Protein AF-A0A8T4SNM2-F1 (afdb_monomer_lite)

Secondary structure (DSSP, 8-state):
-----SHHHHHHHHHHHHHS-----HHHHHHHHHHHHHTT---PPP-SS---HHHHHHHHHHHHHHTT-EEEE-HHHHHHT--TT--HHHHHTSS--EEEESS----SSTTGGG-EEEEEEEEEEEEE-SS-EEEEEEEEEEE-TT-PBPSEEEEE-SPPPSEEEEE-HHHHHHHHHHHHHTTS-TTT----HHHHHHHHHHHHHHS-SS--HHHHHHHTT-EESTTS---HHHHHHHHTT-SEEEEETT--TT--HHHHHHGGG--

Structure (mmCIF, N/CA/C/O backbone):
data_AF-A0A8T4SNM2-F1
#
_entry.id   AF-A0A8T4SNM2-F1
#
loop_
_atom_site.group_PDB
_atom_site.id
_atom_site.type_symbol
_atom_site.label_atom_id
_atom_site.label_alt_id
_atom_site.label_comp_id
_atom_site.label_asym_id
_atom_site.label_entity_id
_atom_site.label_seq_id
_atom_site.pdbx_PDB_ins_code
_atom_site.Cartn_x
_atom_site.Cartn_y
_atom_site.Cartn_z
_atom_site.occupancy
_atom_site.B_iso_or_equiv
_atom_site.auth_seq_id
_atom_site.auth_comp_id
_atom_site.auth_asym_id
_atom_site.auth_atom_id
_atom_site.pdbx_PDB_model_num
ATOM 1 N N . MET A 1 1 ? 44.687 29.067 20.367 1.00 37.91 1 MET A N 1
ATOM 2 C CA . MET A 1 1 ? 43.415 29.693 19.942 1.00 37.91 1 MET A CA 1
ATOM 3 C C . MET A 1 1 ? 43.409 29.780 18.424 1.00 37.91 1 MET A C 1
ATOM 5 O O . MET A 1 1 ? 43.964 30.720 17.878 1.00 37.91 1 MET A O 1
ATOM 9 N N . LEU A 1 2 ? 42.880 28.766 17.737 1.00 29.36 2 LEU A N 1
ATOM 10 C CA . LEU A 1 2 ? 42.834 28.724 16.274 1.00 29.36 2 LEU A CA 1
ATOM 11 C C . LEU A 1 2 ? 41.433 28.303 15.812 1.00 29.36 2 LEU A C 1
ATOM 13 O O . LEU A 1 2 ? 40.974 27.210 16.118 1.00 29.36 2 LEU A O 1
ATOM 17 N N . SER A 1 3 ? 40.791 29.231 15.100 1.00 33.50 3 SER A N 1
ATOM 18 C CA . SER A 1 3 ? 39.915 29.032 13.938 1.00 33.50 3 SER A CA 1
ATOM 19 C C . SER A 1 3 ? 38.858 27.914 13.996 1.00 33.50 3 SER A C 1
ATOM 21 O O . SER A 1 3 ? 38.995 26.871 13.366 1.00 33.50 3 SER A O 1
ATOM 23 N N . PHE A 1 4 ? 37.719 28.205 14.632 1.00 34.88 4 PHE A N 1
ATOM 24 C CA . PHE A 1 4 ? 36.441 27.491 14.443 1.00 34.88 4 PHE A CA 1
ATOM 25 C C . PHE A 1 4 ? 35.550 28.166 13.372 1.00 34.88 4 PHE A C 1
ATOM 27 O O . PHE A 1 4 ? 34.328 28.179 13.476 1.00 34.88 4 PHE A O 1
ATOM 34 N N . GLY A 1 5 ? 36.155 28.765 12.338 1.00 37.47 5 GLY A N 1
ATOM 35 C CA . GLY A 1 5 ? 35.440 29.584 11.343 1.00 37.47 5 GLY A CA 1
ATOM 36 C C . GLY A 1 5 ? 35.110 28.905 10.007 1.00 37.47 5 GLY A C 1
ATOM 37 O O . GLY A 1 5 ? 34.336 29.455 9.232 1.00 37.47 5 GLY A O 1
ATOM 38 N N . HIS A 1 6 ? 35.663 27.725 9.707 1.00 35.78 6 HIS A N 1
ATOM 39 C CA . HIS A 1 6 ? 35.593 27.157 8.347 1.00 35.78 6 HIS A CA 1
ATOM 40 C C . HIS A 1 6 ? 34.513 26.082 8.128 1.00 35.78 6 HIS A C 1
ATOM 42 O O . HIS A 1 6 ? 34.165 25.798 6.984 1.00 35.78 6 HIS A O 1
ATOM 48 N N . TYR A 1 7 ? 33.914 25.523 9.186 1.00 34.22 7 TYR A N 1
ATOM 49 C CA . TYR A 1 7 ? 32.939 24.425 9.049 1.00 34.22 7 TYR A CA 1
ATOM 50 C C . TYR A 1 7 ? 31.474 24.876 8.870 1.00 34.22 7 TYR A C 1
ATOM 52 O O . TYR A 1 7 ? 30.633 24.088 8.435 1.00 34.22 7 TYR A O 1
ATOM 60 N N . GLN A 1 8 ? 31.155 26.146 9.152 1.00 35.22 8 GLN A N 1
ATOM 61 C CA . GLN A 1 8 ? 29.794 26.692 9.000 1.00 35.22 8 GLN A CA 1
ATOM 62 C C . GLN A 1 8 ? 29.524 27.325 7.624 1.00 35.22 8 GLN A C 1
ATOM 64 O O . GLN A 1 8 ? 28.372 27.394 7.195 1.00 35.22 8 GLN A O 1
ATOM 69 N N . ILE A 1 9 ? 30.568 27.734 6.894 1.00 37.09 9 ILE A N 1
ATOM 70 C CA . ILE A 1 9 ? 30.422 28.379 5.577 1.00 37.09 9 ILE A CA 1
ATOM 71 C C . ILE A 1 9 ? 30.149 27.329 4.484 1.00 37.09 9 ILE A C 1
ATOM 73 O O . ILE A 1 9 ? 29.289 27.533 3.626 1.00 37.09 9 ILE A O 1
ATOM 77 N N . HIS A 1 10 ? 30.770 26.146 4.573 1.00 37.03 10 HIS A N 1
ATOM 78 C CA . HIS A 1 10 ? 30.534 25.051 3.624 1.00 37.03 10 HIS A CA 1
ATOM 79 C C . HIS A 1 10 ? 29.107 24.484 3.696 1.00 37.03 10 HIS A C 1
ATOM 81 O O . HIS A 1 10 ? 28.518 24.141 2.671 1.00 37.03 10 HIS A O 1
ATOM 87 N N . THR A 1 11 ? 28.509 24.452 4.889 1.00 46.03 11 THR A N 1
ATOM 88 C CA . THR A 1 11 ? 27.146 23.945 5.099 1.00 46.03 11 THR A CA 1
ATOM 89 C C . THR A 1 11 ? 26.066 24.944 4.681 1.00 46.03 11 THR A C 1
ATOM 91 O O . THR A 1 11 ? 24.993 24.519 4.253 1.00 46.03 11 THR A O 1
ATOM 94 N N . GLN A 1 12 ? 26.319 26.257 4.742 1.00 39.84 12 GLN A N 1
ATOM 95 C CA . GLN A 1 12 ? 25.388 27.258 4.205 1.00 39.84 12 GLN A CA 1
ATOM 96 C C . GLN A 1 12 ? 25.457 27.363 2.678 1.00 39.84 12 GLN A C 1
ATOM 98 O O . GLN A 1 12 ? 24.399 27.447 2.058 1.00 39.84 12 GLN A O 1
ATOM 103 N N . ALA A 1 13 ? 26.642 27.249 2.067 1.00 42.34 13 ALA A N 1
ATOM 104 C CA . ALA A 1 13 ? 26.800 27.217 0.609 1.00 42.34 13 ALA A CA 1
ATOM 105 C C . ALA A 1 13 ? 26.197 25.946 -0.020 1.00 42.34 13 ALA A C 1
ATOM 107 O O . ALA A 1 13 ? 25.471 26.037 -1.007 1.00 42.34 13 ALA A O 1
ATOM 108 N N . GLN A 1 14 ? 26.379 24.770 0.597 1.00 43.09 14 GLN A N 1
ATOM 109 C CA . GLN A 1 14 ? 25.720 23.529 0.156 1.00 43.09 14 GLN A CA 1
ATOM 110 C C . GLN A 1 14 ? 24.197 23.577 0.336 1.00 43.09 14 GLN A C 1
ATOM 112 O O . GLN A 1 14 ? 23.456 23.094 -0.517 1.00 43.09 14 GLN A O 1
ATOM 117 N N . ARG A 1 15 ? 23.697 24.217 1.403 1.00 41.16 15 ARG A N 1
ATOM 118 C CA . ARG A 1 15 ? 22.253 24.443 1.596 1.00 41.16 15 ARG A CA 1
ATOM 119 C C . ARG A 1 15 ? 21.692 25.524 0.671 1.00 41.16 15 ARG A C 1
ATOM 121 O O . ARG A 1 15 ? 20.523 25.425 0.317 1.00 41.16 15 ARG A O 1
ATOM 128 N N . GLN A 1 16 ? 22.478 26.520 0.260 1.00 41.53 16 GLN A N 1
ATOM 129 C CA . GLN A 1 16 ? 22.099 27.481 -0.782 1.00 41.53 16 GLN A CA 1
ATOM 130 C C . GLN A 1 16 ? 22.118 26.843 -2.176 1.00 41.53 16 GLN A C 1
ATOM 132 O O . GLN A 1 16 ? 21.211 27.129 -2.944 1.00 41.53 16 GLN A O 1
ATOM 137 N N . MET A 1 17 ? 23.040 25.920 -2.471 1.00 43.88 17 MET A N 1
ATOM 138 C CA . MET A 1 17 ? 23.031 25.102 -3.695 1.00 43.88 17 MET A CA 1
ATOM 139 C C . MET A 1 17 ? 21.844 24.129 -3.749 1.00 43.88 17 MET A C 1
ATOM 141 O O . MET A 1 17 ? 21.208 24.011 -4.784 1.00 43.88 17 MET A O 1
ATOM 145 N N . LEU A 1 18 ? 21.486 23.486 -2.631 1.00 38.97 18 LEU A N 1
ATOM 146 C CA . LEU A 1 18 ? 20.286 22.637 -2.535 1.00 38.97 18 LEU A CA 1
ATOM 147 C C . LEU A 1 18 ? 18.971 23.445 -2.562 1.00 38.97 18 LEU A C 1
ATOM 149 O O . LEU A 1 18 ? 17.926 22.909 -2.926 1.00 38.97 18 LEU A O 1
ATOM 153 N N . ARG A 1 19 ? 18.998 24.726 -2.157 1.00 37.81 19 ARG A N 1
ATOM 154 C CA . ARG A 1 19 ? 17.833 25.640 -2.153 1.00 37.81 19 ARG A CA 1
ATOM 155 C C . ARG A 1 19 ? 17.702 26.493 -3.412 1.00 37.81 19 ARG A C 1
ATOM 157 O O . ARG A 1 19 ? 16.598 26.951 -3.701 1.00 37.81 19 ARG A O 1
ATOM 164 N N . GLN A 1 20 ? 18.774 26.683 -4.177 1.00 40.88 20 GLN A N 1
ATOM 165 C CA . GLN A 1 20 ? 18.697 27.049 -5.585 1.00 40.88 20 GLN A CA 1
ATOM 166 C C . GLN A 1 20 ? 18.148 25.829 -6.314 1.00 40.88 20 GLN A C 1
ATOM 168 O O . GLN A 1 20 ? 18.906 25.037 -6.855 1.00 40.88 20 GLN A O 1
ATOM 173 N N . THR A 1 21 ? 16.822 25.664 -6.240 1.00 44.28 21 THR A N 1
ATOM 174 C CA . THR A 1 21 ? 15.988 24.756 -7.036 1.00 44.28 21 THR A CA 1
ATOM 175 C C . THR A 1 21 ? 16.780 24.167 -8.187 1.00 44.28 21 THR A C 1
ATOM 177 O O . THR A 1 21 ? 17.055 24.913 -9.131 1.00 44.28 21 THR A O 1
ATOM 180 N N . THR A 1 22 ? 17.160 22.890 -8.099 1.00 50.34 22 THR A N 1
ATOM 181 C CA . THR A 1 22 ? 17.749 22.137 -9.206 1.00 50.34 22 THR A CA 1
ATOM 182 C C . THR A 1 22 ? 16.867 22.424 -10.409 1.00 50.34 22 THR A C 1
ATOM 184 O O . THR A 1 22 ? 15.709 21.996 -10.477 1.00 50.34 22 THR A O 1
ATOM 187 N N . ARG A 1 23 ? 17.318 23.343 -11.270 1.00 63.94 23 ARG A N 1
ATOM 188 C CA . ARG A 1 23 ? 16.502 23.863 -12.360 1.00 63.94 23 ARG A CA 1
ATOM 189 C C . ARG A 1 23 ? 16.542 22.733 -13.359 1.00 63.94 23 ARG A C 1
ATOM 191 O O . ARG A 1 23 ? 17.456 22.683 -14.173 1.00 63.94 23 ARG A O 1
ATOM 198 N N . LEU A 1 24 ? 15.586 21.812 -13.230 1.00 67.44 24 LEU A N 1
ATOM 199 C CA . LEU A 1 24 ? 15.493 20.647 -14.094 1.00 67.44 24 LEU A CA 1
ATOM 200 C C . LEU A 1 24 ? 15.697 21.119 -15.536 1.00 67.44 24 LEU A C 1
ATOM 202 O O . LEU A 1 24 ? 15.055 22.080 -15.992 1.00 67.44 24 LEU A O 1
ATOM 206 N N . ARG A 1 25 ? 16.633 20.479 -16.231 1.00 77.00 25 ARG A N 1
ATOM 207 C CA . ARG A 1 25 ? 16.888 20.694 -17.652 1.00 77.00 25 ARG A CA 1
ATOM 208 C C . ARG A 1 25 ? 15.588 20.471 -18.417 1.00 77.00 25 ARG A C 1
ATOM 210 O O . ARG A 1 25 ? 14.670 19.802 -17.943 1.00 77.00 25 ARG A O 1
ATOM 217 N N . HIS A 1 26 ? 15.486 21.027 -19.619 1.00 72.31 26 HIS A N 1
ATOM 218 C CA . HIS A 1 26 ? 14.259 20.922 -20.412 1.00 72.31 26 HIS A CA 1
ATOM 219 C C . HIS A 1 26 ? 13.792 19.461 -20.582 1.00 72.31 26 HIS A C 1
ATOM 221 O O . HIS A 1 26 ? 12.603 19.170 -20.453 1.00 72.31 26 HIS A O 1
ATOM 227 N N . ILE A 1 27 ? 14.735 18.533 -20.781 1.00 74.69 27 ILE A N 1
ATOM 228 C CA . ILE A 1 27 ? 14.450 17.098 -20.887 1.00 74.69 27 ILE A CA 1
ATOM 229 C C . ILE A 1 27 ? 13.938 16.495 -19.568 1.00 74.69 27 ILE A C 1
ATOM 231 O O . ILE A 1 27 ? 12.899 15.842 -19.571 1.00 74.69 27 ILE A O 1
ATOM 235 N N . GLN A 1 28 ? 14.565 16.826 -18.436 1.00 71.56 28 GLN A N 1
ATOM 236 C CA . GLN A 1 28 ? 14.149 16.394 -17.097 1.00 71.56 28 GLN A CA 1
ATOM 237 C C . GLN A 1 28 ? 12.758 16.950 -16.726 1.00 71.56 28 GLN A C 1
ATOM 239 O O . GLN A 1 28 ? 11.931 16.251 -16.145 1.00 71.56 28 GLN A O 1
ATOM 244 N N . LYS A 1 29 ? 12.440 18.197 -17.113 1.00 73.81 29 LYS A N 1
ATOM 245 C CA . LYS A 1 29 ? 11.094 18.780 -16.939 1.00 73.81 29 LYS A CA 1
ATOM 246 C C . LYS A 1 29 ? 10.038 18.038 -17.750 1.00 73.81 29 LYS A C 1
ATOM 248 O O . LYS A 1 29 ? 8.930 17.832 -17.257 1.00 73.81 29 LYS A O 1
ATOM 253 N N . ARG A 1 30 ? 10.371 17.655 -18.986 1.00 73.62 30 ARG A N 1
ATOM 254 C CA . ARG A 1 30 ? 9.485 16.871 -19.852 1.00 73.62 30 ARG A CA 1
ATOM 255 C C . ARG A 1 30 ? 9.244 15.478 -19.268 1.00 73.62 30 ARG A C 1
ATOM 257 O O . ARG A 1 30 ? 8.086 15.089 -19.167 1.00 73.62 30 ARG A O 1
ATOM 264 N N . GLN A 1 31 ? 10.295 14.793 -18.813 1.00 74.56 31 GLN A N 1
ATOM 265 C CA . GLN A 1 31 ? 10.188 13.497 -18.129 1.00 74.56 31 GLN A CA 1
ATOM 266 C C . GLN A 1 31 ? 9.316 13.593 -16.871 1.00 74.56 31 GLN A C 1
ATOM 268 O O . GLN A 1 31 ? 8.382 12.813 -16.710 1.00 74.56 31 GLN A O 1
ATOM 273 N N . LEU A 1 32 ? 9.546 14.598 -16.016 1.00 73.00 32 LEU A N 1
ATOM 274 C CA . LEU A 1 32 ? 8.729 14.820 -14.820 1.00 73.00 32 LEU A CA 1
ATOM 275 C C . LEU A 1 32 ? 7.252 15.046 -15.166 1.00 73.00 32 LEU A C 1
ATOM 277 O O . LEU A 1 32 ? 6.372 14.529 -14.483 1.00 73.00 32 LEU A O 1
ATOM 281 N N . ARG A 1 33 ? 6.963 15.820 -16.218 1.00 73.31 33 ARG A N 1
ATOM 282 C CA . ARG A 1 33 ? 5.586 16.058 -16.665 1.00 73.31 33 ARG A CA 1
ATOM 283 C C . ARG A 1 33 ? 4.919 14.765 -17.137 1.00 73.31 33 ARG A C 1
ATOM 285 O O . ARG A 1 33 ? 3.805 14.497 -16.709 1.00 73.31 33 ARG A O 1
ATOM 292 N N . GLN A 1 34 ? 5.616 13.951 -17.929 1.00 71.56 34 GLN A N 1
ATOM 293 C CA . GLN A 1 34 ? 5.115 12.648 -18.378 1.00 71.56 34 GLN A CA 1
ATOM 294 C C . GLN A 1 34 ? 4.814 11.717 -17.195 1.00 71.56 34 GLN A C 1
ATOM 296 O O . GLN A 1 34 ? 3.738 11.131 -17.150 1.00 71.56 34 GLN A O 1
ATOM 301 N N . LEU A 1 35 ? 5.706 11.640 -16.198 1.00 70.81 35 LEU A N 1
ATOM 302 C CA . LEU A 1 35 ? 5.479 10.854 -14.972 1.00 70.81 35 LEU A CA 1
ATOM 303 C C . LEU A 1 35 ? 4.221 11.308 -14.219 1.00 70.81 35 LEU A C 1
ATOM 305 O O . LEU A 1 35 ? 3.444 10.488 -13.743 1.00 70.81 35 LEU A O 1
ATOM 309 N N . LEU A 1 36 ? 3.997 12.621 -14.125 1.00 67.62 36 LEU A N 1
ATOM 310 C CA . LEU A 1 36 ? 2.825 13.174 -13.443 1.00 67.62 36 LEU A CA 1
ATOM 311 C C . LEU A 1 36 ? 1.520 12.971 -14.228 1.00 67.62 36 LEU A C 1
ATOM 313 O O . LEU A 1 36 ? 0.466 12.847 -13.607 1.00 67.62 36 LEU A O 1
ATOM 317 N N . GLU A 1 37 ? 1.584 12.939 -15.560 1.00 68.38 37 GLU A N 1
ATOM 318 C CA . GLU A 1 37 ? 0.436 12.687 -16.443 1.00 68.38 37 GLU A CA 1
ATOM 319 C C . GLU A 1 37 ? 0.033 11.202 -16.452 1.00 68.38 37 GLU A C 1
ATOM 321 O O . GLU A 1 37 ? -1.159 10.902 -16.453 1.00 68.38 37 GLU A O 1
ATOM 326 N N . LEU A 1 38 ? 0.992 10.270 -16.369 1.00 59.78 38 LEU A N 1
ATOM 327 C CA . LEU A 1 38 ? 0.725 8.821 -16.324 1.00 59.78 38 LEU A CA 1
ATOM 328 C C . LEU A 1 38 ? -0.166 8.409 -15.142 1.00 59.78 38 LEU A C 1
ATOM 330 O O . LEU A 1 38 ? -1.012 7.528 -15.279 1.00 59.78 38 LEU A O 1
ATOM 334 N N . ARG A 1 39 ? -0.068 9.124 -14.017 1.00 53.59 39 ARG A N 1
ATOM 335 C CA . ARG A 1 39 ? -0.935 8.937 -12.845 1.00 53.59 39 ARG A CA 1
ATOM 336 C C . ARG A 1 39 ? -2.432 9.145 -13.143 1.00 5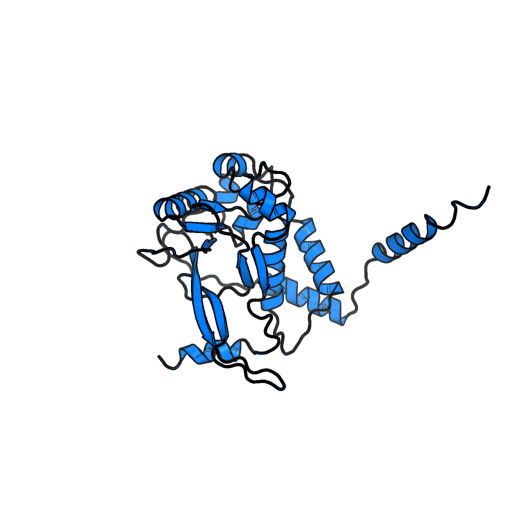3.59 39 ARG A C 1
ATOM 338 O O . ARG A 1 39 ? -3.265 8.681 -12.373 1.00 53.59 39 ARG A O 1
ATOM 345 N N . GLN A 1 40 ? -2.795 9.865 -14.208 1.00 43.25 40 GLN A N 1
ATOM 346 C CA . GLN A 1 40 ? -4.183 10.273 -14.469 1.00 43.25 40 GLN A CA 1
ATOM 347 C C . GLN A 1 40 ? -5.003 9.274 -15.310 1.00 43.25 40 GLN A C 1
ATOM 349 O O . GLN A 1 40 ? -6.215 9.445 -15.395 1.00 43.25 40 GLN A O 1
ATOM 354 N N . TYR A 1 41 ? -4.391 8.245 -15.916 1.00 40.12 41 TYR A N 1
ATOM 355 C CA . TYR A 1 41 ? -5.032 7.433 -16.972 1.00 40.12 41 TYR A CA 1
ATOM 356 C C . TYR A 1 41 ? -5.406 5.985 -16.602 1.00 40.12 41 TYR A C 1
ATOM 358 O O . TYR A 1 41 ? -5.701 5.184 -17.489 1.00 40.12 41 TYR A O 1
ATOM 366 N N . LEU A 1 42 ? -5.443 5.616 -15.321 1.00 49.84 42 LEU A N 1
ATOM 367 C CA . LEU A 1 42 ? -5.897 4.277 -14.929 1.00 49.84 42 LEU A CA 1
ATOM 368 C C . LEU A 1 42 ? -7.431 4.180 -15.015 1.00 49.84 42 LEU A C 1
ATOM 370 O O . LEU A 1 42 ? -8.160 4.662 -14.150 1.00 49.84 42 LEU A O 1
ATOM 374 N N . VAL A 1 43 ? -7.925 3.567 -16.096 1.00 43.94 43 VAL A N 1
ATOM 375 C CA . VAL A 1 43 ? -9.313 3.096 -16.201 1.00 43.94 43 VAL A CA 1
ATOM 376 C C . VAL A 1 43 ? -9.396 1.775 -15.445 1.00 43.94 43 VAL A C 1
ATOM 378 O O . VAL A 1 43 ? -9.022 0.723 -15.960 1.00 43.94 43 VAL A O 1
ATOM 381 N N . GLU A 1 44 ? -9.826 1.849 -14.192 1.00 57.41 44 GLU A N 1
ATOM 382 C CA . GLU A 1 44 ? -9.964 0.684 -13.320 1.00 57.41 44 GLU A CA 1
ATOM 383 C C . GLU A 1 44 ? -11.259 -0.077 -13.651 1.00 57.41 44 GLU A C 1
ATOM 385 O O . GLU A 1 44 ? -12.332 0.536 -13.712 1.00 57.41 44 GLU A O 1
ATOM 390 N N . PRO A 1 45 ? -11.200 -1.399 -13.885 1.00 59.34 45 PRO A N 1
ATOM 391 C CA . PRO A 1 45 ? -12.399 -2.212 -14.042 1.00 59.34 45 PRO A CA 1
ATOM 392 C C . PRO A 1 45 ? -13.243 -2.174 -12.760 1.00 59.34 45 PRO A C 1
ATOM 394 O O . PRO A 1 45 ? -12.730 -2.343 -11.657 1.00 59.34 45 PRO A O 1
ATOM 397 N N . SER A 1 46 ? -14.555 -1.970 -12.898 1.00 59.59 46 SER A N 1
ATOM 398 C CA . SER A 1 46 ? -15.483 -2.048 -11.767 1.00 59.59 46 SER A CA 1
ATOM 399 C C . SER A 1 46 ? -15.612 -3.494 -11.294 1.00 59.59 46 SER A C 1
ATOM 401 O O . SER A 1 46 ? -15.934 -4.366 -12.104 1.00 59.59 46 SER A O 1
ATOM 403 N N . PHE A 1 47 ? -15.440 -3.744 -10.001 1.00 74.00 47 PHE A N 1
ATOM 404 C CA . PHE A 1 47 ? -15.678 -5.056 -9.402 1.00 74.00 47 PHE A CA 1
ATOM 405 C C . PHE A 1 47 ? -16.971 -5.052 -8.562 1.00 74.00 47 PHE A C 1
ATOM 407 O O . PHE A 1 47 ? -17.424 -3.988 -8.125 1.00 74.00 47 PHE A O 1
ATOM 414 N N . PRO A 1 48 ? -17.642 -6.209 -8.411 1.00 74.44 48 PRO A N 1
ATOM 415 C CA . PRO A 1 48 ? -18.963 -6.275 -7.795 1.00 74.44 48 PRO A CA 1
ATOM 416 C C . PRO A 1 48 ? -18.896 -6.000 -6.287 1.00 74.44 48 PRO A C 1
ATOM 418 O O . PRO A 1 48 ? -18.046 -6.542 -5.592 1.00 74.44 48 PRO A O 1
ATOM 421 N N . ASN A 1 49 ? -19.843 -5.199 -5.788 1.00 85.38 49 ASN A N 1
ATOM 422 C CA . ASN A 1 49 ? -20.081 -4.948 -4.359 1.00 85.38 49 ASN A CA 1
ATOM 423 C C . ASN A 1 49 ? -18.827 -4.544 -3.550 1.00 85.38 49 ASN A C 1
ATOM 425 O O . ASN A 1 49 ? -18.514 -5.201 -2.557 1.00 85.38 49 ASN A O 1
ATOM 429 N N . PRO A 1 50 ? -18.108 -3.472 -3.939 1.00 88.88 50 PRO A N 1
ATOM 430 C CA . PRO A 1 50 ? -16.919 -3.045 -3.215 1.00 88.88 50 PRO A CA 1
ATOM 431 C C . PRO A 1 50 ? -17.267 -2.620 -1.788 1.00 88.88 50 PRO A C 1
ATOM 433 O O . PRO A 1 50 ? -18.145 -1.774 -1.585 1.00 88.88 50 PRO A O 1
ATOM 436 N N . VAL A 1 51 ? -16.528 -3.145 -0.810 1.00 92.56 51 VAL A N 1
ATOM 437 C CA . VAL A 1 51 ? -16.475 -2.541 0.525 1.00 92.56 51 VAL A CA 1
ATOM 438 C C . VAL A 1 51 ? -15.482 -1.384 0.505 1.00 92.56 51 VAL A C 1
ATOM 440 O O . VAL A 1 51 ? -14.519 -1.380 -0.261 1.00 92.56 51 VAL A O 1
ATOM 443 N N . ARG A 1 52 ? -15.740 -0.350 1.310 1.00 94.31 52 ARG A N 1
ATOM 444 C CA . ARG A 1 52 ? -15.052 0.944 1.187 1.00 94.31 52 ARG A CA 1
ATOM 445 C C . ARG A 1 52 ? -14.544 1.461 2.518 1.00 94.31 52 ARG A C 1
ATOM 447 O O . ARG A 1 52 ? -15.083 1.138 3.577 1.00 94.31 52 ARG A O 1
ATOM 454 N N . GLY A 1 53 ? -13.533 2.324 2.444 1.00 95.06 53 GLY A N 1
ATOM 455 C CA . GLY A 1 53 ? -13.015 3.066 3.588 1.00 95.06 53 GLY A CA 1
ATOM 456 C C . GLY A 1 53 ? -12.691 2.176 4.788 1.00 95.06 53 GLY A C 1
ATOM 457 O O . GLY A 1 53 ? -12.098 1.111 4.645 1.00 95.06 53 GLY A O 1
ATOM 458 N N . LEU A 1 54 ? -13.091 2.622 5.983 1.00 96.94 54 LEU A N 1
ATOM 459 C CA . LEU A 1 54 ? -12.808 1.909 7.231 1.00 96.94 54 LEU A CA 1
ATOM 460 C C . LEU A 1 54 ? -13.491 0.536 7.303 1.00 96.94 54 LEU A C 1
ATOM 462 O O . LEU A 1 54 ? -12.890 -0.409 7.805 1.00 96.94 54 LEU A O 1
ATOM 466 N N . GLU A 1 55 ? -14.724 0.420 6.809 1.00 96.75 55 GLU A N 1
ATOM 467 C CA . GLU A 1 55 ? -15.473 -0.839 6.823 1.00 96.75 55 GLU A CA 1
ATOM 468 C C . GLU A 1 55 ? -14.737 -1.916 6.025 1.00 96.75 55 GLU A C 1
ATOM 470 O O . GLU A 1 55 ? -14.479 -3.000 6.547 1.00 96.75 55 GLU A O 1
ATOM 475 N N . GLY A 1 56 ? -14.305 -1.591 4.803 1.00 96.88 56 GLY A N 1
ATOM 476 C CA . GLY A 1 56 ? -13.551 -2.534 3.982 1.00 96.88 56 GLY A CA 1
ATOM 477 C C . GLY A 1 56 ? -12.202 -2.920 4.594 1.00 96.88 56 GLY A C 1
ATOM 478 O O . GLY A 1 56 ? -11.804 -4.080 4.526 1.00 96.88 56 GLY A O 1
ATOM 479 N N . MET A 1 57 ? -11.532 -1.990 5.282 1.00 98.06 57 MET A N 1
ATOM 480 C CA . MET A 1 57 ? -10.302 -2.303 6.017 1.00 98.06 57 MET A CA 1
ATOM 481 C C . MET A 1 57 ? -10.550 -3.282 7.178 1.00 98.06 57 MET A C 1
ATOM 483 O O . MET A 1 57 ? -9.746 -4.183 7.398 1.00 98.06 57 MET A O 1
ATOM 487 N N . LEU A 1 58 ? -11.651 -3.127 7.923 1.00 98.00 58 LEU A N 1
ATOM 488 C CA . LEU A 1 58 ? -12.015 -4.041 9.016 1.00 98.00 58 LEU A CA 1
ATOM 489 C C . LEU A 1 58 ? -12.406 -5.428 8.490 1.00 98.00 58 LEU A C 1
ATOM 491 O O . LEU A 1 58 ? -12.044 -6.442 9.088 1.00 98.00 58 LEU A O 1
ATOM 495 N N . VAL A 1 59 ? -13.115 -5.475 7.359 1.00 97.50 59 VAL A N 1
ATOM 496 C CA . VAL A 1 59 ? -13.445 -6.715 6.645 1.00 97.50 59 VAL A CA 1
ATOM 497 C C . VAL A 1 59 ? -12.174 -7.444 6.212 1.00 97.50 59 VAL A C 1
ATOM 499 O O . VAL A 1 59 ? -12.047 -8.648 6.454 1.00 97.50 59 VAL A O 1
ATOM 502 N N . ALA A 1 60 ? -11.216 -6.721 5.630 1.00 97.75 60 ALA A N 1
ATOM 503 C CA . ALA A 1 60 ? -9.937 -7.287 5.231 1.00 97.75 60 ALA A CA 1
ATOM 504 C C . ALA A 1 60 ? -9.146 -7.834 6.428 1.00 97.75 60 ALA A C 1
ATOM 506 O O . ALA A 1 60 ? -8.704 -8.978 6.396 1.00 97.75 60 ALA A O 1
ATOM 507 N N . ASP A 1 61 ? -9.018 -7.056 7.506 1.00 98.12 61 ASP A N 1
ATOM 508 C CA . ASP A 1 61 ? -8.319 -7.472 8.730 1.00 98.12 61 ASP A CA 1
ATOM 509 C C . ASP A 1 61 ? -8.932 -8.721 9.367 1.00 98.12 61 ASP A C 1
ATOM 511 O O . ASP A 1 61 ? -8.214 -9.644 9.748 1.00 98.12 61 ASP A O 1
ATOM 515 N N . THR A 1 62 ? -10.263 -8.774 9.428 1.00 97.81 62 THR A N 1
ATOM 516 C CA . THR A 1 62 ? -10.994 -9.939 9.939 1.00 97.81 62 THR A CA 1
ATOM 517 C C . THR A 1 62 ? -10.702 -11.173 9.087 1.00 97.81 62 THR A C 1
ATOM 519 O O . THR A 1 62 ? -10.339 -12.211 9.627 1.00 97.81 62 THR A O 1
ATOM 522 N N . THR A 1 63 ? -10.773 -11.040 7.759 1.00 97.44 63 THR A N 1
ATOM 523 C CA . THR A 1 63 ? -10.523 -12.145 6.815 1.00 97.44 63 THR A CA 1
ATOM 524 C C . THR A 1 63 ? -9.090 -12.672 6.916 1.00 97.44 63 THR A C 1
ATOM 526 O O . THR A 1 63 ? -8.871 -13.880 6.927 1.00 97.44 63 THR A O 1
ATOM 529 N N . LEU A 1 64 ? -8.111 -11.770 7.031 1.00 97.31 64 LEU A N 1
ATOM 530 C CA . LEU A 1 64 ? -6.698 -12.111 7.207 1.00 97.31 64 LEU A CA 1
ATOM 531 C C . LEU A 1 64 ? -6.460 -12.877 8.517 1.00 97.31 64 LEU A C 1
ATOM 533 O O . LEU A 1 64 ? -5.797 -13.910 8.519 1.00 97.31 64 LEU A O 1
ATOM 537 N N . LYS A 1 65 ? -7.061 -12.423 9.623 1.00 96.56 65 LYS A N 1
ATOM 538 C CA . LYS A 1 65 ? -6.959 -13.089 10.932 1.00 96.56 65 LYS A CA 1
ATOM 539 C C . LYS A 1 65 ? -7.645 -14.449 10.969 1.00 96.56 65 LYS A C 1
ATOM 541 O O . LYS A 1 65 ? -7.086 -15.388 11.521 1.00 96.56 65 LYS A O 1
ATOM 546 N N . GLU A 1 66 ? -8.831 -14.566 10.375 1.00 96.56 66 GLU A N 1
ATOM 547 C CA . GLU A 1 66 ? -9.574 -15.831 10.276 1.00 96.56 66 GLU A CA 1
ATOM 548 C C . GLU A 1 66 ? -8.799 -16.907 9.500 1.00 96.56 66 GLU A C 1
ATOM 550 O O . GLU A 1 66 ? -9.042 -18.097 9.698 1.00 96.56 66 GLU A O 1
ATOM 555 N N . ARG A 1 67 ? -7.863 -16.495 8.634 1.00 96.50 67 ARG A N 1
ATOM 556 C CA . ARG A 1 67 ? -7.080 -17.376 7.756 1.00 96.50 67 ARG A CA 1
ATOM 557 C C . ARG A 1 67 ? -5.591 -17.427 8.078 1.00 96.50 67 ARG A C 1
ATOM 559 O O . ARG A 1 67 ? -4.836 -17.954 7.271 1.00 96.50 67 ARG A O 1
ATOM 566 N N . ASP A 1 68 ? -5.190 -16.908 9.236 1.00 95.88 68 ASP A N 1
ATOM 567 C CA . ASP A 1 68 ? -3.797 -16.924 9.695 1.00 95.88 68 ASP A CA 1
ATOM 568 C C . ASP A 1 68 ? -2.806 -16.308 8.680 1.00 95.88 68 ASP A C 1
ATOM 570 O O . ASP A 1 68 ? -1.702 -16.803 8.487 1.00 95.88 68 ASP A O 1
ATOM 574 N N . ALA A 1 69 ? -3.206 -15.219 8.011 1.00 95.62 69 ALA A N 1
ATOM 575 C CA . ALA A 1 69 ? -2.412 -14.553 6.975 1.00 95.62 69 ALA A CA 1
ATOM 576 C C . ALA A 1 69 ? -2.163 -13.072 7.292 1.00 95.62 69 ALA A C 1
ATOM 578 O O . ALA A 1 69 ? -3.008 -12.395 7.889 1.00 95.62 69 ALA A O 1
ATOM 579 N N . ALA A 1 70 ? -1.032 -12.528 6.839 1.00 95.19 70 ALA A N 1
ATOM 580 C CA . ALA A 1 70 ? -0.750 -11.098 6.891 1.00 95.19 70 ALA A CA 1
ATOM 581 C C . ALA A 1 70 ? -1.007 -10.412 5.541 1.00 95.19 70 ALA A C 1
ATOM 583 O O . ALA A 1 70 ? -0.741 -10.946 4.459 1.00 95.19 70 ALA A O 1
ATOM 584 N N . GLY A 1 71 ? -1.500 -9.177 5.607 1.00 95.75 71 GLY A N 1
ATOM 585 C CA . GLY A 1 71 ? -1.708 -8.334 4.434 1.00 95.75 71 GLY A CA 1
ATOM 586 C C . GLY A 1 71 ? -1.270 -6.899 4.678 1.00 95.75 71 GLY A C 1
ATOM 587 O O . GLY A 1 71 ? -1.283 -6.414 5.805 1.00 95.75 71 GLY A O 1
ATOM 588 N N . LEU A 1 72 ? -0.889 -6.199 3.617 1.00 95.75 72 LEU A N 1
ATOM 589 C CA . LEU A 1 72 ? -0.505 -4.795 3.633 1.00 95.75 72 LEU A CA 1
ATOM 590 C C . LEU A 1 72 ? -1.551 -3.973 2.881 1.00 95.75 72 LEU A C 1
ATOM 592 O O . LEU A 1 72 ? -1.880 -4.282 1.738 1.00 95.75 72 LEU A O 1
ATOM 596 N N . LEU A 1 73 ? -2.046 -2.901 3.497 1.00 96.88 73 LEU A N 1
ATOM 597 C CA . LEU A 1 73 ? -2.915 -1.946 2.816 1.00 96.88 73 LEU A CA 1
ATOM 598 C C . LEU A 1 73 ? -2.120 -1.219 1.724 1.00 96.88 73 LEU A C 1
ATOM 600 O O . LEU A 1 73 ? -1.120 -0.571 2.034 1.00 96.88 73 LEU A O 1
ATOM 604 N N . ILE A 1 74 ? -2.572 -1.273 0.472 1.00 94.81 74 ILE A N 1
ATOM 605 C CA . ILE A 1 74 ? -1.932 -0.569 -0.650 1.00 94.81 74 ILE A CA 1
ATOM 606 C C . ILE A 1 74 ? -2.902 0.439 -1.293 1.00 94.81 74 ILE A C 1
ATOM 608 O O . ILE A 1 74 ? -3.889 0.856 -0.678 1.00 94.81 74 ILE A O 1
ATOM 612 N N . GLY A 1 75 ? -2.569 0.931 -2.488 1.00 91.31 75 GLY A N 1
ATOM 613 C CA . GLY A 1 75 ? -3.449 1.801 -3.267 1.00 91.31 75 GLY A CA 1
ATOM 614 C C . GLY A 1 75 ? -3.705 3.171 -2.632 1.00 91.31 75 GLY A C 1
ATOM 615 O O . GLY A 1 75 ? -3.000 3.633 -1.724 1.00 91.31 75 GLY A O 1
ATOM 616 N N . GLY A 1 76 ? -4.737 3.858 -3.120 1.00 91.94 76 GLY A N 1
ATOM 617 C CA . GLY A 1 76 ? -5.061 5.224 -2.697 1.00 91.94 76 GLY A CA 1
ATOM 618 C C . GLY A 1 76 ? -5.490 5.333 -1.230 1.00 91.94 76 GLY A C 1
ATOM 619 O O . GLY A 1 76 ? -5.256 6.364 -0.589 1.00 91.94 76 GLY A O 1
ATOM 620 N N . LEU A 1 77 ? -6.084 4.272 -0.676 1.00 94.56 77 LEU A N 1
ATOM 621 C CA . LEU A 1 77 ? -6.519 4.247 0.718 1.00 94.56 77 LEU A CA 1
ATOM 622 C C . LEU A 1 77 ? -5.326 4.224 1.682 1.00 94.56 77 LEU A C 1
ATOM 624 O O . LEU A 1 77 ? -5.347 4.949 2.679 1.00 94.56 77 LEU A O 1
ATOM 628 N N . SER A 1 78 ? -4.247 3.506 1.337 1.00 95.12 78 SER A N 1
ATOM 629 C CA . SER A 1 78 ? -3.011 3.499 2.129 1.00 95.12 78 SER A CA 1
ATOM 630 C C . SER A 1 78 ? -2.400 4.891 2.303 1.00 95.12 78 SER A C 1
ATOM 632 O O . SER A 1 78 ? -1.831 5.185 3.349 1.00 95.12 78 SER A O 1
ATOM 634 N N . TRP A 1 79 ? -2.571 5.790 1.329 1.00 94.94 79 TRP A N 1
ATOM 635 C CA . TRP A 1 79 ? -2.194 7.198 1.448 1.00 94.94 79 TRP A CA 1
ATOM 636 C C . TRP A 1 79 ? -3.186 7.992 2.301 1.00 94.94 79 TRP A C 1
ATOM 638 O O . TRP A 1 79 ? -2.797 8.817 3.129 1.00 94.94 79 TRP A O 1
ATOM 648 N N . ALA A 1 80 ? -4.485 7.795 2.080 1.00 95.50 80 ALA A N 1
ATOM 649 C CA . ALA A 1 80 ? -5.523 8.660 2.630 1.00 95.50 80 ALA A CA 1
ATOM 650 C C . ALA A 1 80 ? -5.663 8.595 4.152 1.00 95.50 80 ALA A C 1
ATOM 652 O O . ALA A 1 80 ? -6.042 9.606 4.760 1.00 95.50 80 ALA A O 1
ATOM 653 N N . VAL A 1 81 ? -5.328 7.449 4.752 1.00 96.31 81 VAL A N 1
ATOM 654 C CA . VAL A 1 81 ? -5.319 7.257 6.210 1.00 96.31 81 VAL A CA 1
ATOM 655 C C . VAL A 1 81 ? -4.278 8.132 6.908 1.00 96.31 81 VAL A C 1
ATOM 657 O O . VAL A 1 81 ? -4.473 8.506 8.065 1.00 96.31 81 VAL A O 1
ATOM 660 N N . TRP A 1 82 ? -3.213 8.539 6.208 1.00 96.00 82 TRP A N 1
ATOM 661 C CA . TRP A 1 82 ? -2.177 9.452 6.696 1.00 96.00 82 TRP A CA 1
ATOM 662 C C . TRP A 1 82 ? -2.633 10.910 6.642 1.00 96.00 82 TRP A C 1
ATOM 664 O O . TRP A 1 82 ? -2.055 11.755 5.956 1.00 96.00 82 TRP A O 1
ATOM 674 N N . ASN A 1 83 ? -3.697 11.219 7.378 1.00 95.50 83 ASN A N 1
ATOM 675 C CA . ASN A 1 83 ? -4.136 12.576 7.656 1.00 95.50 83 ASN A CA 1
ATOM 676 C C . ASN A 1 83 ? -4.916 12.598 8.985 1.00 95.50 83 ASN A C 1
ATOM 678 O O . ASN A 1 83 ? -6.012 12.045 9.047 1.00 95.50 83 ASN A O 1
ATOM 682 N N . PRO A 1 84 ? -4.424 13.279 10.038 1.00 95.19 84 PRO A N 1
ATOM 683 C CA . PRO A 1 84 ? -5.063 13.246 11.355 1.00 95.19 84 PRO A CA 1
ATOM 684 C C . PRO A 1 84 ? -6.432 13.937 11.393 1.00 95.19 84 PRO A C 1
ATOM 686 O O . PRO A 1 84 ? -7.185 13.730 12.337 1.00 95.19 84 PRO A O 1
ATOM 689 N N . LYS A 1 85 ? -6.738 14.777 10.396 1.00 96.44 85 LYS A N 1
ATOM 690 C CA . LYS A 1 85 ? -8.023 15.478 10.262 1.00 96.44 85 LYS A CA 1
ATOM 691 C C . LYS A 1 85 ? -9.013 14.746 9.358 1.00 96.44 85 LYS A C 1
ATOM 693 O O . LYS A 1 85 ? -10.111 15.251 9.159 1.00 96.44 85 LYS A O 1
ATOM 698 N N . ARG A 1 86 ? -8.605 13.618 8.767 1.00 95.69 86 ARG A N 1
ATOM 699 C CA . ARG A 1 86 ? -9.484 12.793 7.940 1.00 95.69 86 ARG A CA 1
ATOM 700 C C . ARG A 1 86 ? -10.659 12.323 8.788 1.00 95.69 86 ARG A C 1
ATOM 702 O O . ARG A 1 86 ? -10.477 12.014 9.963 1.00 95.69 86 ARG A O 1
ATOM 709 N N . THR A 1 87 ? -11.830 12.247 8.180 1.00 96.44 87 THR A N 1
ATOM 710 C CA . THR A 1 87 ? -13.051 11.696 8.775 1.00 96.44 87 THR A CA 1
ATOM 711 C C . THR A 1 87 ? -13.377 10.322 8.190 1.00 96.44 87 THR A C 1
ATOM 713 O O . THR A 1 87 ? -12.885 9.957 7.121 1.00 96.44 87 THR A O 1
ATOM 716 N N . GLU A 1 88 ? -14.229 9.555 8.870 1.00 95.38 88 GLU A N 1
ATOM 717 C CA . GLU A 1 88 ? -14.704 8.260 8.362 1.00 95.38 88 GLU A CA 1
ATOM 718 C C . GLU A 1 88 ? -15.459 8.407 7.034 1.00 95.38 88 GLU A C 1
ATOM 720 O O . GLU A 1 88 ? -15.203 7.649 6.102 1.00 95.38 88 GLU A O 1
ATOM 725 N N . GLY A 1 89 ? -16.312 9.432 6.906 1.00 95.12 89 GLY A N 1
ATOM 726 C CA . GLY A 1 89 ? -17.062 9.698 5.674 1.00 95.12 89 GLY A CA 1
ATOM 727 C C . GLY A 1 89 ? -16.162 10.002 4.471 1.00 95.12 89 GLY A C 1
ATOM 728 O O . GLY A 1 89 ? -16.420 9.529 3.368 1.00 95.12 89 GLY A O 1
ATOM 729 N N . GLU A 1 90 ? -15.058 10.725 4.678 1.00 93.25 90 GLU A N 1
ATOM 730 C CA . GLU A 1 90 ? -14.070 10.952 3.618 1.00 93.25 90 GLU A CA 1
ATOM 731 C C . GLU A 1 90 ? -13.319 9.672 3.225 1.00 93.25 90 GLU A C 1
ATOM 733 O O . GLU A 1 90 ? -12.962 9.529 2.059 1.00 93.25 90 GLU A O 1
ATOM 738 N N . LEU A 1 91 ? -13.069 8.744 4.160 1.00 93.50 91 LEU A N 1
ATOM 739 C CA . LEU A 1 91 ? -12.497 7.437 3.811 1.00 93.50 91 LEU A CA 1
ATOM 740 C C . LEU A 1 91 ? -13.508 6.555 3.075 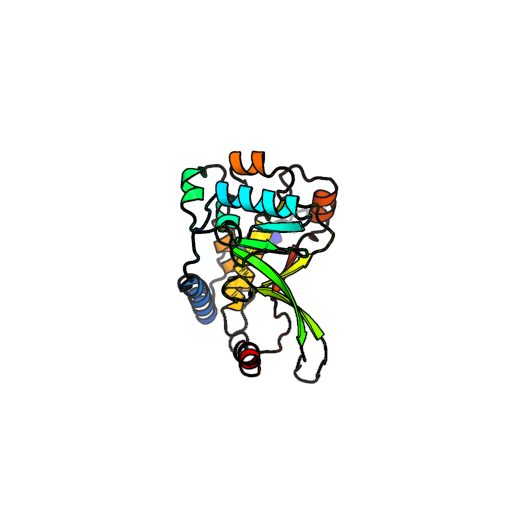1.00 93.50 91 LEU A C 1
ATOM 742 O O . LEU A 1 91 ? -13.124 5.864 2.140 1.00 93.50 91 LEU A O 1
ATOM 746 N N . ALA A 1 92 ? -14.789 6.597 3.446 1.00 93.19 92 ALA A N 1
ATOM 747 C CA . ALA A 1 92 ? -15.851 5.839 2.779 1.00 93.19 92 ALA A CA 1
ATOM 748 C C . ALA A 1 92 ? -16.070 6.257 1.311 1.00 93.19 92 ALA A C 1
ATOM 750 O O . ALA A 1 92 ? -16.628 5.494 0.524 1.00 93.19 92 ALA A O 1
ATOM 751 N N . ALA A 1 93 ? -15.608 7.451 0.924 1.00 91.75 93 ALA A N 1
ATOM 752 C CA . ALA A 1 93 ? -15.618 7.916 -0.460 1.00 91.75 93 ALA A CA 1
ATOM 753 C C . ALA A 1 93 ? -14.539 7.256 -1.345 1.00 91.75 93 ALA A C 1
ATOM 755 O O . ALA A 1 93 ? -14.588 7.405 -2.568 1.00 91.75 93 ALA A O 1
ATOM 756 N N . HIS A 1 94 ? -13.571 6.538 -0.763 1.00 90.62 94 HIS A N 1
ATOM 757 C CA . HIS A 1 94 ? -12.636 5.719 -1.535 1.00 90.62 94 HIS A CA 1
ATOM 758 C C . HIS A 1 94 ? -13.378 4.556 -2.190 1.00 90.62 94 HIS A C 1
ATOM 760 O O . HIS A 1 94 ? -14.258 3.955 -1.578 1.00 90.62 94 HIS A O 1
ATOM 766 N N . LYS A 1 95 ? -13.055 4.272 -3.454 1.00 86.88 95 LYS A N 1
ATOM 767 C CA . LYS A 1 95 ? -13.819 3.332 -4.285 1.00 86.88 95 LYS A CA 1
ATOM 768 C C . LYS A 1 95 ? -13.756 1.898 -3.767 1.00 86.88 95 LYS A C 1
ATOM 770 O O . LYS A 1 95 ? -14.748 1.182 -3.898 1.00 86.88 95 LYS A O 1
ATOM 775 N N . ASP A 1 96 ? -12.614 1.538 -3.200 1.00 90.06 96 ASP A N 1
ATOM 776 C CA . ASP A 1 96 ? -12.163 0.185 -2.933 1.00 90.06 96 ASP A CA 1
ATOM 777 C C . ASP A 1 96 ? -11.133 0.130 -1.794 1.00 90.06 96 ASP A C 1
ATOM 779 O O . ASP A 1 96 ? -10.669 1.152 -1.270 1.00 90.06 96 ASP A O 1
ATOM 783 N N . VAL A 1 97 ? -10.821 -1.100 -1.385 1.00 95.12 97 VAL A N 1
ATOM 784 C CA . VAL A 1 97 ? -9.754 -1.429 -0.442 1.00 95.12 97 VAL A CA 1
ATOM 785 C C . VAL A 1 97 ? -8.824 -2.425 -1.119 1.00 95.12 97 VAL A C 1
ATOM 787 O O . VAL A 1 97 ? -9.194 -3.581 -1.305 1.00 95.12 97 VAL A O 1
ATOM 790 N N . ASP A 1 98 ? -7.623 -1.970 -1.465 1.00 95.50 98 ASP A N 1
ATOM 791 C CA . ASP A 1 98 ? -6.568 -2.818 -2.011 1.00 95.50 98 ASP A CA 1
ATOM 792 C C . ASP A 1 98 ? -5.720 -3.427 -0.898 1.00 95.50 98 ASP A C 1
ATOM 794 O O . ASP A 1 98 ? -5.128 -2.709 -0.078 1.00 95.50 98 ASP A O 1
ATOM 798 N N . VAL A 1 99 ? -5.599 -4.752 -0.897 1.00 97.06 99 VAL A N 1
ATOM 799 C CA . VAL A 1 99 ? -4.802 -5.471 0.098 1.00 97.06 99 VAL A CA 1
ATOM 800 C C . VAL A 1 99 ? -3.812 -6.392 -0.579 1.00 97.06 99 VAL A C 1
ATOM 802 O O . VAL A 1 99 ? -4.186 -7.319 -1.290 1.00 97.06 99 VAL A O 1
ATOM 805 N N . LEU A 1 100 ? -2.534 -6.162 -0.303 1.00 95.69 100 LEU A N 1
ATOM 806 C CA . LEU A 1 100 ? -1.449 -7.026 -0.728 1.00 95.69 100 LEU A CA 1
ATOM 807 C C . LEU A 1 100 ? -1.207 -8.124 0.284 1.00 95.69 100 LEU A C 1
ATOM 809 O O . LEU A 1 100 ? -0.783 -7.855 1.402 1.00 95.69 100 LEU A O 1
ATOM 813 N N . VAL A 1 101 ? -1.440 -9.363 -0.123 1.00 95.81 101 VAL A N 1
ATOM 814 C CA . VAL A 1 101 ? -1.274 -10.525 0.744 1.00 95.81 101 VAL A CA 1
ATOM 815 C C . VAL A 1 101 ? 0.196 -10.945 0.774 1.00 95.81 101 VAL A C 1
ATOM 817 O O . VAL A 1 101 ? 0.840 -11.105 -0.268 1.00 95.81 101 VAL A O 1
ATOM 820 N N . LEU A 1 102 ? 0.745 -11.082 1.979 1.00 92.25 102 LEU A N 1
ATOM 821 C CA . LEU A 1 102 ? 2.152 -11.418 2.207 1.00 92.25 102 LEU A CA 1
ATOM 822 C C . LEU A 1 102 ? 2.378 -12.928 2.323 1.00 92.25 102 LEU A C 1
ATOM 824 O O . LEU A 1 102 ? 3.441 -13.408 1.931 1.00 92.25 102 LEU A O 1
ATOM 828 N N . ASP A 1 103 ? 1.358 -13.663 2.751 1.00 89.25 103 ASP A N 1
ATOM 829 C CA . ASP A 1 103 ? 1.378 -15.116 2.929 1.00 89.25 103 ASP A CA 1
ATOM 830 C C . ASP A 1 103 ? 0.421 -15.815 1.947 1.00 89.25 103 ASP A C 1
ATOM 832 O O . ASP A 1 103 ? -0.074 -15.201 0.998 1.00 89.25 103 ASP A O 1
ATOM 836 N N . ASP A 1 104 ? 0.182 -17.114 2.132 1.00 91.06 104 ASP A N 1
ATOM 837 C CA . ASP A 1 104 ? -0.870 -17.817 1.396 1.00 91.06 104 ASP A CA 1
ATOM 838 C C . ASP A 1 104 ? -2.241 -17.464 1.991 1.00 91.06 104 ASP A C 1
ATOM 840 O O . ASP A 1 104 ? -2.445 -17.553 3.200 1.00 91.06 104 ASP A O 1
ATOM 844 N N . LEU A 1 105 ? -3.180 -17.042 1.145 1.00 93.75 105 LEU A N 1
ATOM 845 C CA . LEU A 1 105 ? -4.536 -16.687 1.555 1.00 93.75 105 LEU A CA 1
ATOM 846 C C . LEU A 1 105 ? -5.530 -17.411 0.646 1.00 93.75 105 LEU A C 1
ATOM 848 O O . LEU A 1 105 ? -5.820 -16.926 -0.453 1.00 93.75 105 LEU A O 1
ATOM 852 N N . PRO A 1 106 ? -6.089 -18.551 1.086 1.00 92.06 106 PRO A N 1
ATOM 853 C CA . PRO A 1 106 ? -7.096 -19.247 0.306 1.00 92.06 106 PRO A CA 1
ATOM 854 C C . PRO A 1 106 ? -8.383 -18.417 0.300 1.00 92.06 106 PRO A C 1
ATOM 856 O O . PRO A 1 106 ? -9.044 -18.270 1.328 1.00 92.06 106 PRO A O 1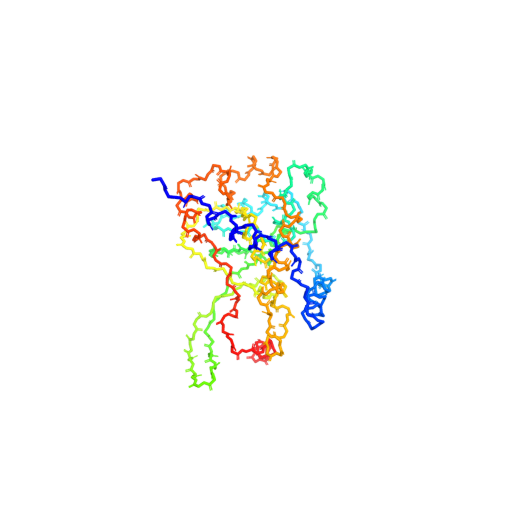
ATOM 859 N N . LEU A 1 107 ? -8.730 -17.854 -0.858 1.00 91.19 107 LEU A N 1
ATOM 860 C CA . LEU A 1 107 ? -9.993 -17.151 -1.080 1.00 91.19 107 LEU A CA 1
ATOM 861 C C . LEU A 1 107 ? -11.015 -18.070 -1.756 1.00 91.19 107 LEU A C 1
ATOM 863 O O . LEU A 1 107 ? -10.670 -18.836 -2.657 1.00 91.19 107 LEU A O 1
ATOM 867 N N . ALA A 1 108 ? -12.283 -17.954 -1.364 1.00 90.06 108 ALA A N 1
ATOM 868 C CA . ALA A 1 108 ? -13.388 -18.642 -2.033 1.00 90.06 108 ALA A CA 1
ATOM 869 C C . ALA A 1 108 ? -13.712 -18.009 -3.398 1.00 90.06 108 ALA A C 1
ATOM 871 O O . ALA A 1 108 ? -14.120 -18.695 -4.335 1.00 90.06 108 ALA A O 1
ATOM 872 N N . GLU A 1 109 ? -13.508 -16.697 -3.518 1.00 90.94 109 GLU A N 1
ATOM 873 C CA . GLU A 1 109 ? -13.732 -15.922 -4.735 1.00 90.94 109 GLU A CA 1
ATOM 874 C C . GLU A 1 109 ? -12.682 -14.812 -4.884 1.00 90.94 109 GLU A C 1
ATOM 876 O O . GLU A 1 109 ? -12.038 -14.398 -3.925 1.00 90.94 109 GLU A O 1
ATOM 881 N N . LYS A 1 110 ? -12.508 -14.297 -6.104 1.00 87.50 110 LYS A N 1
ATOM 882 C CA . LYS A 1 110 ? -11.432 -13.339 -6.410 1.00 87.50 110 LYS A CA 1
ATOM 883 C C . LYS A 1 110 ? -11.551 -11.991 -5.682 1.00 87.50 110 LYS A C 1
ATOM 885 O O . LYS A 1 110 ? -10.531 -11.372 -5.410 1.00 87.50 110 LYS A O 1
ATOM 890 N N . PHE A 1 111 ? -12.776 -11.551 -5.392 1.00 89.19 111 PHE A N 1
ATOM 891 C CA . PHE A 1 111 ? -13.091 -10.286 -4.710 1.00 89.19 111 PHE A CA 1
ATOM 892 C C . PHE A 1 111 ? -13.823 -10.552 -3.397 1.00 89.19 111 PHE A C 1
ATOM 894 O O . PHE A 1 111 ? -14.840 -9.923 -3.103 1.00 89.19 111 PHE A O 1
ATOM 901 N N . GLU A 1 112 ? -13.364 -11.556 -2.648 1.00 90.69 112 GLU A N 1
ATOM 902 C CA . GLU A 1 112 ? -14.091 -12.040 -1.483 1.00 90.69 112 GLU A CA 1
ATOM 903 C C . GLU A 1 112 ? -14.392 -10.907 -0.502 1.00 90.69 112 GLU A C 1
ATOM 905 O O . GLU A 1 112 ? -13.495 -10.154 -0.109 1.00 90.69 112 GLU A O 1
ATOM 910 N N . ARG A 1 113 ? -15.676 -10.783 -0.140 1.00 92.38 113 ARG A N 1
ATOM 911 C CA . ARG A 1 113 ? -16.206 -9.729 0.745 1.00 92.38 113 ARG A CA 1
ATOM 912 C C . ARG A 1 113 ? -15.957 -8.301 0.232 1.00 92.38 113 ARG A C 1
ATOM 914 O O . ARG A 1 113 ? -15.940 -7.368 1.028 1.00 92.38 113 ARG A O 1
ATOM 921 N N . GLY A 1 114 ? -15.797 -8.124 -1.080 1.00 93.00 114 GLY A N 1
ATOM 922 C CA . GLY A 1 114 ? -15.700 -6.816 -1.734 1.00 93.00 114 GLY A CA 1
ATOM 923 C C . GLY A 1 114 ? -14.341 -6.122 -1.603 1.00 93.00 114 GLY A C 1
ATOM 924 O O . GLY A 1 114 ? -14.278 -4.906 -1.781 1.00 93.00 114 GLY A O 1
ATOM 925 N N . VAL A 1 115 ? -13.281 -6.851 -1.248 1.00 95.25 115 VAL A N 1
ATOM 926 C CA . VAL A 1 115 ? -11.900 -6.341 -1.135 1.00 95.25 115 VAL A CA 1
ATOM 927 C C . VAL A 1 115 ? -11.126 -6.694 -2.412 1.00 95.25 115 VAL A C 1
ATOM 929 O O . VAL A 1 115 ? -11.301 -7.794 -2.944 1.00 95.25 115 VAL A O 1
ATOM 932 N N . ASP A 1 116 ? -10.271 -5.790 -2.910 1.00 95.06 116 ASP A N 1
ATOM 933 C CA . ASP A 1 116 ? -9.365 -6.110 -4.022 1.00 95.06 116 ASP A CA 1
ATOM 934 C C . ASP A 1 116 ? -8.088 -6.762 -3.478 1.00 95.06 116 ASP A C 1
ATOM 936 O O . ASP A 1 116 ? -7.176 -6.108 -2.960 1.00 95.06 116 ASP A O 1
ATOM 940 N N . TRP A 1 117 ? -8.061 -8.091 -3.540 1.00 95.94 117 TRP A N 1
ATOM 941 C CA . TRP A 1 117 ? -6.968 -8.902 -3.024 1.00 95.94 117 TRP A CA 1
ATOM 942 C C . TRP A 1 117 ? -5.868 -9.059 -4.067 1.00 95.94 117 TRP A C 1
ATOM 944 O O . TRP A 1 117 ? -6.054 -9.689 -5.108 1.00 95.94 117 TRP A O 1
ATOM 954 N N . TRP A 1 118 ? -4.684 -8.556 -3.748 1.00 95.19 118 TRP A N 1
ATOM 955 C CA . TRP A 1 118 ? -3.465 -8.768 -4.510 1.00 95.19 118 TRP A CA 1
ATOM 956 C C . TRP A 1 118 ? -2.747 -9.990 -3.938 1.00 95.19 118 TRP A C 1
ATOM 958 O O . TRP A 1 118 ? -2.071 -9.903 -2.912 1.00 95.19 118 TRP A O 1
ATOM 968 N N . LEU A 1 119 ? -2.922 -11.140 -4.591 1.00 95.12 119 LEU A N 1
ATOM 969 C CA . LEU A 1 119 ? -2.414 -12.433 -4.128 1.00 95.12 119 LEU A CA 1
ATOM 970 C C . LEU A 1 119 ? -1.006 -12.711 -4.666 1.00 95.12 119 LEU A C 1
ATOM 972 O O . LEU A 1 119 ? -0.722 -12.344 -5.811 1.00 95.12 119 LEU A O 1
ATOM 976 N N . PRO A 1 120 ? -0.125 -13.364 -3.887 1.00 93.38 120 PRO A N 1
ATOM 977 C CA . PRO A 1 120 ? 1.210 -13.712 -4.340 1.00 93.38 120 PRO A CA 1
ATOM 978 C C . PRO A 1 120 ? 1.182 -14.893 -5.315 1.00 93.38 120 PRO A C 1
ATOM 980 O O . PRO A 1 120 ? 0.556 -15.920 -5.073 1.00 93.38 120 PRO A O 1
ATOM 983 N N . TYR A 1 121 ? 1.957 -14.773 -6.383 1.00 89.75 121 TYR A N 1
ATOM 984 C CA . TYR A 1 121 ? 2.244 -15.828 -7.344 1.00 89.75 121 TYR A CA 1
ATOM 985 C C . TYR A 1 121 ? 3.746 -16.054 -7.408 1.00 89.75 121 TYR A C 1
ATOM 987 O O . TYR A 1 121 ? 4.552 -15.156 -7.142 1.00 89.75 121 TYR A O 1
ATOM 995 N N . SER A 1 122 ? 4.131 -17.274 -7.770 1.00 88.75 122 SER A N 1
ATOM 996 C CA . SER A 1 122 ? 5.522 -17.612 -8.007 1.00 88.75 122 SER A CA 1
ATOM 997 C C . SER A 1 122 ? 5.652 -18.440 -9.270 1.00 88.75 122 SER A C 1
ATOM 999 O O . SER A 1 122 ? 5.046 -19.503 -9.382 1.00 88.75 122 SER A O 1
ATOM 1001 N N . GLU A 1 123 ? 6.460 -17.957 -10.206 1.00 84.56 123 GLU A N 1
ATOM 1002 C CA . GLU A 1 123 ? 6.703 -18.626 -11.479 1.00 84.56 123 GLU A CA 1
ATOM 1003 C C . GLU A 1 123 ? 8.200 -18.676 -11.788 1.00 84.56 123 GLU A C 1
ATOM 1005 O O . GLU A 1 123 ? 8.977 -17.832 -11.337 1.00 84.56 123 GLU A O 1
ATOM 1010 N N . ALA A 1 124 ? 8.616 -19.711 -12.513 1.00 84.25 124 ALA A N 1
ATOM 1011 C CA . ALA A 1 124 ? 9.971 -19.817 -13.030 1.00 84.25 124 ALA A CA 1
ATOM 1012 C C . ALA A 1 124 ? 10.029 -19.101 -14.381 1.00 84.25 124 ALA A C 1
ATOM 1014 O O . ALA A 1 124 ? 9.290 -19.458 -15.299 1.00 84.25 124 ALA A O 1
ATOM 1015 N N . VAL A 1 125 ? 10.905 -18.107 -14.496 1.00 80.12 125 VAL A N 1
ATOM 1016 C CA . VAL A 1 125 ? 11.138 -17.358 -15.734 1.00 80.12 125 VAL A CA 1
ATOM 1017 C C . VAL A 1 125 ? 12.579 -17.527 -16.196 1.00 80.12 125 VAL A C 1
ATOM 1019 O O . VAL A 1 125 ? 13.490 -17.736 -15.392 1.00 80.12 125 VAL A O 1
ATOM 1022 N N . THR A 1 126 ? 12.793 -17.416 -17.502 1.00 76.25 126 THR A N 1
ATOM 1023 C CA . THR A 1 126 ? 14.138 -17.281 -18.064 1.00 76.25 126 THR A CA 1
ATOM 1024 C C . THR A 1 126 ? 14.457 -15.801 -18.194 1.00 76.25 126 THR A C 1
ATOM 1026 O O . THR A 1 126 ? 13.764 -15.070 -18.896 1.00 76.25 126 THR A O 1
ATOM 1029 N N . VAL A 1 127 ? 15.504 -15.357 -17.502 1.00 73.38 127 VAL A N 1
ATOM 1030 C CA . VAL A 1 127 ? 16.012 -13.989 -17.566 1.00 73.38 127 VAL A CA 1
ATOM 1031 C C . VAL A 1 127 ? 17.123 -13.928 -18.603 1.00 73.38 127 VAL A C 1
ATOM 1033 O O . VAL A 1 127 ? 18.200 -14.491 -18.420 1.00 73.38 127 VAL A O 1
ATOM 1036 N N . HIS A 1 128 ? 16.874 -13.226 -19.698 1.00 67.00 128 HIS A N 1
ATOM 1037 C CA . HIS A 1 128 ? 17.881 -12.871 -20.675 1.00 67.00 128 HIS A CA 1
ATOM 1038 C C . HIS A 1 128 ? 18.550 -11.603 -20.159 1.00 67.00 128 HIS A C 1
ATOM 1040 O O . HIS A 1 128 ? 17.879 -10.638 -19.826 1.00 67.00 128 HIS A O 1
ATOM 1046 N N . GLY A 1 129 ? 19.865 -11.640 -20.025 1.00 70.81 129 GLY A N 1
ATOM 1047 C CA . GLY A 1 129 ? 20.767 -10.530 -19.756 1.00 70.81 129 GLY A CA 1
ATOM 1048 C C . GLY A 1 129 ? 21.568 -10.191 -21.020 1.00 70.81 129 GLY A C 1
ATOM 1049 O O . GLY A 1 129 ? 21.559 -10.933 -22.000 1.00 70.81 129 GLY A O 1
ATOM 1050 N N . ARG A 1 130 ? 22.296 -9.066 -21.021 1.00 73.38 130 ARG A N 1
ATOM 1051 C CA . ARG A 1 130 ? 22.970 -8.556 -22.233 1.00 73.38 130 ARG A CA 1
ATOM 1052 C C . ARG A 1 130 ? 24.051 -9.523 -22.712 1.0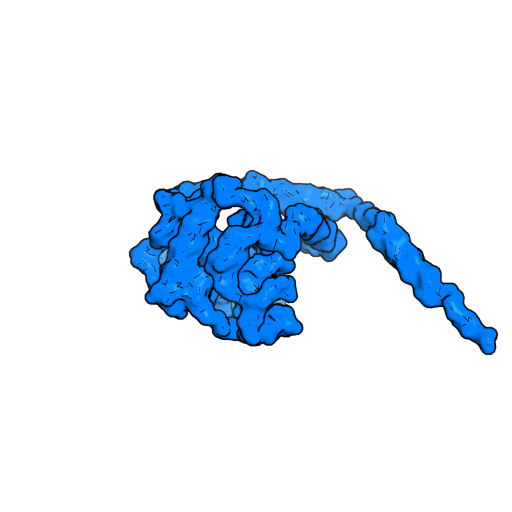0 73.38 130 ARG A C 1
ATOM 1054 O O . ARG A 1 130 ? 24.370 -9.564 -23.894 1.00 73.38 130 ARG A O 1
ATOM 1061 N N . TYR A 1 131 ? 24.596 -10.288 -21.769 1.00 82.06 131 TYR A N 1
ATOM 1062 C CA . TYR A 1 131 ? 25.668 -11.257 -21.969 1.00 82.06 131 TYR A CA 1
ATOM 1063 C C . TYR A 1 131 ? 25.406 -12.595 -21.259 1.00 82.06 131 TYR A C 1
ATOM 1065 O O . TYR A 1 131 ? 26.285 -13.450 -21.232 1.00 82.06 131 TYR A O 1
ATOM 1073 N N . THR A 1 132 ? 24.239 -12.778 -20.640 1.00 79.62 132 THR A N 1
ATOM 1074 C CA . THR A 1 132 ? 23.926 -13.946 -19.803 1.00 79.62 132 THR A CA 1
ATOM 1075 C C . THR A 1 132 ? 22.504 -14.418 -20.065 1.00 79.62 132 THR A C 1
ATOM 1077 O O . THR A 1 132 ? 21.642 -13.620 -20.398 1.00 79.62 132 THR A O 1
ATOM 1080 N N . ILE A 1 133 ? 22.237 -15.712 -19.918 1.00 82.56 133 ILE A N 1
ATOM 1081 C CA . ILE A 1 133 ? 20.874 -16.250 -19.862 1.00 82.56 133 ILE A CA 1
ATOM 1082 C C . ILE A 1 133 ? 20.785 -17.012 -18.547 1.00 82.56 133 ILE A C 1
ATOM 1084 O O . ILE A 1 133 ? 21.602 -17.890 -18.282 1.00 82.56 133 ILE A O 1
ATOM 1088 N N . MET A 1 134 ? 19.841 -16.626 -17.699 1.00 78.62 134 MET A N 1
ATOM 1089 C CA . MET A 1 134 ? 19.566 -17.276 -16.427 1.00 78.62 134 MET A CA 1
ATOM 1090 C C . MET A 1 134 ? 18.233 -18.001 -16.549 1.00 78.62 134 MET A C 1
ATOM 1092 O O . MET A 1 134 ? 17.180 -17.374 -16.605 1.00 78.62 134 MET A O 1
ATOM 1096 N N . GLU A 1 135 ? 18.272 -19.324 -16.614 1.00 88.69 135 GLU A N 1
ATOM 1097 C CA . GLU A 1 135 ? 17.068 -20.148 -16.680 1.00 88.69 135 GLU A CA 1
ATOM 1098 C C . GLU A 1 135 ? 16.508 -20.420 -15.280 1.00 88.69 135 GLU A C 1
ATOM 1100 O O . GLU A 1 135 ? 17.248 -20.460 -14.295 1.00 88.69 135 GLU A O 1
ATOM 1105 N N . ASN A 1 136 ? 15.198 -20.660 -15.202 1.00 85.62 136 ASN A N 1
ATOM 1106 C CA . ASN A 1 136 ? 14.503 -21.072 -13.978 1.00 85.62 136 ASN A CA 1
ATOM 1107 C C . ASN A 1 136 ? 14.653 -20.097 -12.792 1.00 85.62 136 ASN A C 1
ATOM 1109 O O . ASN A 1 136 ? 14.640 -20.510 -11.630 1.00 85.62 136 ASN A O 1
ATOM 1113 N N . VAL A 1 137 ? 14.765 -18.794 -13.063 1.00 79.69 137 VAL A N 1
ATOM 1114 C CA . VAL A 1 137 ? 14.749 -17.767 -12.017 1.00 79.69 137 VAL A CA 1
ATOM 1115 C C . VAL A 1 137 ? 13.343 -17.709 -11.434 1.00 79.69 137 VAL A C 1
ATOM 1117 O O . VAL A 1 137 ? 12.379 -17.401 -12.132 1.00 79.69 137 VAL A O 1
ATOM 1120 N N . ARG A 1 138 ? 13.209 -18.024 -10.145 1.00 82.00 138 ARG A N 1
ATOM 1121 C CA . ARG A 1 138 ? 11.917 -17.989 -9.460 1.00 82.00 138 ARG A CA 1
ATOM 1122 C C . ARG A 1 138 ? 11.551 -16.545 -9.131 1.00 82.00 138 ARG A C 1
ATOM 1124 O O . ARG A 1 138 ? 12.128 -15.952 -8.221 1.00 82.00 138 ARG A O 1
ATOM 1131 N N . LEU A 1 139 ? 10.588 -15.995 -9.861 1.00 81.50 139 LEU A N 1
ATOM 1132 C CA . LEU A 1 139 ? 10.072 -14.650 -9.648 1.00 81.50 139 LEU A CA 1
ATOM 1133 C C . LEU A 1 139 ? 8.809 -14.719 -8.787 1.00 81.50 139 LEU A C 1
ATOM 1135 O O . LEU A 1 139 ? 7.958 -15.592 -8.974 1.00 81.50 139 LEU A O 1
ATOM 1139 N N . ARG A 1 140 ? 8.708 -13.814 -7.811 1.00 84.31 140 ARG A N 1
ATOM 1140 C CA . ARG A 1 140 ? 7.506 -13.613 -6.998 1.00 84.31 140 ARG A CA 1
ATOM 1141 C C . ARG A 1 140 ? 6.850 -12.303 -7.419 1.00 84.31 140 ARG A C 1
ATOM 1143 O O . ARG A 1 140 ? 7.520 -11.273 -7.451 1.00 84.31 140 ARG A O 1
ATOM 1150 N N . TYR A 1 141 ? 5.563 -12.349 -7.735 1.00 87.19 141 TYR A N 1
ATOM 1151 C CA . TYR A 1 141 ? 4.766 -11.181 -8.114 1.00 87.19 141 TYR A CA 1
ATOM 1152 C C . TYR A 1 141 ? 3.392 -11.241 -7.458 1.00 87.19 141 TYR A C 1
ATOM 1154 O O . TYR A 1 141 ? 3.029 -12.252 -6.863 1.00 87.19 141 TYR A O 1
ATOM 1162 N N . TRP A 1 142 ? 2.635 -10.154 -7.564 1.00 91.50 142 TRP A N 1
ATOM 1163 C CA . TRP A 1 142 ? 1.280 -10.073 -7.035 1.00 91.50 142 TRP A CA 1
ATOM 1164 C C . TRP A 1 142 ? 0.303 -9.795 -8.157 1.00 91.50 142 TRP A C 1
ATOM 1166 O O . TRP A 1 142 ? 0.603 -9.019 -9.065 1.00 91.50 142 TRP A O 1
ATOM 1176 N N . GLN A 1 143 ? -0.858 -10.432 -8.097 1.00 89.62 143 GLN A N 1
ATOM 1177 C CA . GLN A 1 143 ? -1.899 -10.278 -9.098 1.00 89.62 143 GLN A CA 1
ATOM 1178 C C . GLN A 1 143 ? -3.263 -10.175 -8.421 1.00 89.62 143 GLN A C 1
ATOM 1180 O O . GLN A 1 143 ? -3.549 -10.933 -7.494 1.00 89.62 143 GLN A O 1
ATOM 1185 N N . ASN A 1 144 ? -4.097 -9.245 -8.886 1.00 91.81 144 ASN A N 1
ATOM 1186 C CA . ASN A 1 144 ? -5.442 -9.059 -8.349 1.00 91.81 144 ASN A CA 1
ATOM 1187 C C . ASN A 1 144 ? -6.505 -9.920 -9.055 1.00 91.81 144 ASN A C 1
ATOM 1189 O O . ASN A 1 144 ? -6.221 -10.630 -10.029 1.00 91.81 144 ASN A O 1
ATOM 1193 N N . GLY A 1 145 ? -7.761 -9.825 -8.608 1.00 88.19 145 GLY A N 1
ATOM 1194 C CA . GLY A 1 145 ? -8.876 -10.601 -9.162 1.00 88.19 145 GLY A CA 1
ATOM 1195 C C . GLY A 1 145 ? -9.156 -10.357 -10.655 1.00 88.19 145 GLY A C 1
ATOM 1196 O O . GLY A 1 145 ? -9.616 -11.255 -11.371 1.00 88.19 145 GLY A O 1
ATOM 1197 N N . ASN A 1 146 ? -8.800 -9.172 -11.158 1.00 86.56 146 ASN A N 1
ATOM 1198 C CA . ASN A 1 146 ? -8.899 -8.799 -12.575 1.00 86.56 146 ASN A CA 1
ATOM 1199 C C . ASN A 1 146 ? -7.712 -9.294 -13.414 1.00 86.56 146 ASN A C 1
ATOM 1201 O O . ASN A 1 146 ? -7.641 -9.062 -14.622 1.00 86.56 146 ASN A O 1
ATOM 1205 N N . GLY A 1 147 ? -6.760 -9.979 -12.789 1.00 84.12 147 GLY A N 1
ATOM 1206 C CA . GLY A 1 147 ? -5.561 -10.458 -13.440 1.00 84.12 147 GLY A CA 1
ATOM 1207 C C . GLY A 1 147 ? -4.531 -9.360 -13.718 1.00 84.12 147 GLY A C 1
ATOM 1208 O O . GLY A 1 147 ? -3.628 -9.599 -14.528 1.00 84.12 147 GLY A O 1
ATOM 1209 N N . VAL A 1 148 ? -4.651 -8.189 -13.085 1.00 84.38 148 VAL A N 1
ATOM 1210 C CA . VAL A 1 148 ? -3.665 -7.103 -13.155 1.00 84.38 148 VAL A CA 1
ATOM 1211 C C . VAL A 1 148 ? -2.479 -7.467 -12.271 1.00 84.38 148 VAL A C 1
ATOM 1213 O O . VAL A 1 148 ? -2.667 -7.870 -11.129 1.00 84.38 148 VAL A O 1
ATOM 1216 N N . ILE A 1 149 ? -1.265 -7.345 -12.810 1.00 84.94 149 ILE A N 1
ATOM 1217 C CA . ILE A 1 149 ? -0.020 -7.628 -12.087 1.00 84.94 149 ILE A CA 1
ATOM 1218 C C . ILE A 1 149 ? 0.487 -6.342 -11.439 1.00 84.94 149 ILE A C 1
ATOM 1220 O O . ILE A 1 149 ? 0.532 -5.287 -12.080 1.00 84.94 149 ILE A O 1
ATOM 1224 N N . LEU A 1 150 ? 0.883 -6.439 -10.173 1.00 84.12 150 LEU A N 1
ATOM 1225 C CA . LEU A 1 150 ? 1.441 -5.328 -9.425 1.00 84.12 150 LEU A CA 1
ATOM 1226 C C . LEU A 1 150 ? 2.814 -4.987 -9.988 1.00 84.12 150 LEU A C 1
ATOM 1228 O O . LEU A 1 150 ? 3.645 -5.863 -10.211 1.00 84.12 150 LEU A O 1
ATOM 1232 N N . ARG A 1 151 ? 3.066 -3.702 -10.223 1.00 79.31 151 ARG A N 1
ATOM 1233 C CA . ARG A 1 151 ? 4.292 -3.268 -10.905 1.00 79.31 151 ARG A CA 1
ATOM 1234 C C . ARG A 1 151 ? 5.499 -3.094 -9.982 1.00 79.31 151 ARG A C 1
ATOM 1236 O O . ARG A 1 151 ? 6.609 -2.831 -10.443 1.00 79.31 151 ARG A O 1
ATOM 1243 N N . TYR A 1 152 ? 5.298 -3.265 -8.682 1.00 81.44 152 TYR A N 1
ATOM 1244 C CA . TYR A 1 152 ? 6.354 -3.306 -7.680 1.00 81.44 152 TYR A CA 1
ATOM 1245 C C . TYR A 1 152 ? 6.251 -4.594 -6.863 1.00 81.44 152 TYR A C 1
ATOM 1247 O O . TYR A 1 152 ? 5.174 -5.157 -6.685 1.00 81.44 152 TYR A O 1
ATOM 1255 N N . GLY A 1 153 ? 7.405 -5.093 -6.442 1.00 76.75 153 GLY A N 1
ATOM 1256 C CA . GLY A 1 153 ? 7.542 -6.255 -5.589 1.00 76.75 153 GLY A CA 1
ATOM 1257 C C . GLY A 1 153 ? 7.737 -5.834 -4.143 1.00 76.75 153 GLY A C 1
ATOM 1258 O O . GLY A 1 153 ? 8.145 -4.710 -3.841 1.00 76.75 153 GLY A O 1
ATOM 1259 N N . ILE A 1 154 ? 7.454 -6.770 -3.248 1.00 80.25 154 ILE A N 1
ATOM 1260 C CA . ILE A 1 154 ? 7.677 -6.612 -1.820 1.00 80.25 154 ILE A CA 1
ATOM 1261 C C . ILE A 1 154 ? 8.619 -7.705 -1.349 1.00 80.25 154 ILE A C 1
ATOM 1263 O O . ILE A 1 154 ? 8.368 -8.893 -1.541 1.00 80.25 154 ILE A O 1
ATOM 1267 N N . LYS A 1 155 ? 9.708 -7.305 -0.697 1.00 77.81 155 LYS A N 1
ATOM 1268 C CA . LYS A 1 155 ? 10.557 -8.231 0.046 1.00 77.81 155 LYS A CA 1
ATOM 1269 C C . LYS A 1 155 ? 10.221 -8.139 1.524 1.00 77.81 155 LYS A C 1
ATOM 1271 O O . LYS A 1 155 ? 10.532 -7.135 2.162 1.00 77.81 155 LYS A O 1
ATOM 1276 N N . GLN A 1 156 ? 9.611 -9.198 2.035 1.00 75.19 156 GLN A N 1
ATOM 1277 C CA . GLN A 1 156 ? 9.352 -9.385 3.454 1.00 75.19 156 GLN A CA 1
ATOM 1278 C C . GLN A 1 156 ? 10.648 -9.796 4.160 1.00 75.19 156 GLN A C 1
ATOM 1280 O O . GLN A 1 156 ? 11.332 -10.720 3.719 1.00 75.19 156 GLN A O 1
ATOM 1285 N N . GLY A 1 157 ? 11.020 -9.079 5.221 1.00 72.94 157 GLY A N 1
ATOM 1286 C CA . GLY A 1 157 ? 12.219 -9.406 6.001 1.00 72.94 157 GLY A CA 1
ATOM 1287 C C . GLY A 1 157 ? 11.993 -10.429 7.115 1.00 72.94 157 GLY A C 1
ATOM 1288 O O . GLY A 1 157 ? 12.967 -10.984 7.615 1.00 72.94 157 GLY A O 1
ATOM 1289 N N . PHE A 1 158 ? 10.743 -10.650 7.529 1.00 77.50 158 PHE A N 1
ATOM 1290 C CA . PHE A 1 158 ? 10.363 -11.529 8.639 1.00 77.50 158 PHE A CA 1
ATOM 1291 C C . PHE A 1 158 ? 8.859 -11.830 8.607 1.00 77.50 158 PHE A C 1
ATOM 1293 O O . PHE A 1 158 ? 8.078 -11.076 8.019 1.00 77.50 158 PHE A O 1
ATOM 1300 N N . ASP A 1 159 ? 8.460 -12.898 9.287 1.00 84.31 159 ASP A N 1
ATOM 1301 C CA . ASP A 1 159 ? 7.067 -13.335 9.358 1.00 84.31 159 ASP A CA 1
ATOM 1302 C C . ASP A 1 159 ? 6.236 -12.375 10.218 1.00 84.31 159 ASP A C 1
ATOM 1304 O O . ASP A 1 159 ? 6.634 -11.981 11.321 1.00 84.31 159 ASP A O 1
ATOM 1308 N N . LEU A 1 160 ? 5.083 -11.969 9.692 1.00 86.88 160 LEU A N 1
ATOM 1309 C CA . LEU A 1 160 ? 4.171 -11.045 10.354 1.00 86.88 160 LEU A CA 1
ATOM 1310 C C . LEU A 1 160 ? 2.989 -11.820 10.943 1.00 86.88 160 LEU A C 1
ATOM 1312 O O . LEU A 1 160 ? 2.441 -12.683 10.264 1.00 86.88 160 LEU A O 1
ATOM 1316 N N . PRO A 1 161 ? 2.559 -11.512 12.180 1.00 92.06 161 PRO A N 1
ATOM 1317 C CA . PRO A 1 161 ? 1.301 -12.027 12.700 1.00 92.06 161 PRO A CA 1
ATOM 1318 C C . PRO A 1 161 ? 0.109 -11.709 11.784 1.00 92.06 161 PRO A C 1
ATOM 1320 O O . PRO A 1 161 ? 0.112 -10.667 11.124 1.00 92.06 161 PRO A O 1
ATOM 1323 N N . PRO A 1 162 ? -0.955 -12.526 11.812 1.00 95.75 162 PRO A N 1
ATOM 1324 C CA . PRO A 1 162 ? -2.128 -12.293 10.983 1.00 95.75 162 PRO A CA 1
ATOM 1325 C C . PRO A 1 162 ? -2.794 -10.939 11.232 1.00 95.75 162 PRO A C 1
ATOM 1327 O O . PRO A 1 162 ? -2.937 -10.494 12.382 1.00 95.75 162 PRO A O 1
ATOM 1330 N N . GLY A 1 163 ? -3.251 -10.311 10.149 1.00 96.69 163 GLY A N 1
ATOM 1331 C CA . GLY A 1 163 ? -3.967 -9.036 10.176 1.00 96.69 163 GLY A CA 1
ATOM 1332 C C . GLY A 1 163 ? -3.575 -8.066 9.066 1.00 96.69 163 GLY A C 1
ATOM 1333 O O . GLY A 1 163 ? -2.642 -8.297 8.291 1.00 96.69 163 GLY A O 1
ATOM 1334 N N . LEU A 1 164 ? -4.319 -6.959 8.994 1.00 97.38 164 LEU A N 1
ATOM 1335 C CA . LEU A 1 164 ? -4.080 -5.890 8.028 1.00 97.38 164 LEU A CA 1
ATOM 1336 C C . LEU A 1 164 ? -3.096 -4.860 8.584 1.00 97.38 164 LEU A C 1
ATOM 1338 O O . LEU A 1 164 ? -3.396 -4.115 9.519 1.00 97.38 164 LEU A O 1
ATOM 1342 N N . TYR A 1 165 ? -1.947 -4.753 7.930 1.00 95.31 165 TYR A N 1
ATOM 1343 C CA . TYR A 1 165 ? -0.925 -3.774 8.243 1.00 95.31 165 TYR A CA 1
ATOM 1344 C C . TYR A 1 165 ? -1.122 -2.470 7.480 1.00 95.31 165 TYR A C 1
ATOM 1346 O O . TYR A 1 165 ? -1.323 -2.450 6.264 1.00 95.31 165 TYR A O 1
ATOM 1354 N N . ILE A 1 166 ? -0.983 -1.358 8.199 1.00 95.50 166 ILE A N 1
ATOM 1355 C CA . ILE A 1 166 ? -0.971 -0.022 7.609 1.00 95.50 166 ILE A CA 1
ATOM 1356 C C . ILE A 1 166 ? 0.483 0.380 7.342 1.00 95.50 166 ILE A C 1
ATOM 1358 O O . ILE A 1 166 ? 1.233 0.583 8.305 1.00 95.50 166 ILE A O 1
ATOM 1362 N N . PRO A 1 167 ? 0.906 0.525 6.072 1.00 92.69 167 PRO A N 1
ATOM 1363 C CA . PRO A 1 167 ? 2.271 0.919 5.748 1.00 92.69 167 PRO A CA 1
ATOM 1364 C C . PRO A 1 167 ? 2.570 2.330 6.241 1.00 92.69 167 PRO A C 1
ATOM 1366 O O . PRO A 1 167 ? 1.728 3.228 6.165 1.00 92.69 167 PRO A O 1
ATOM 1369 N N . GLY A 1 168 ? 3.808 2.542 6.679 1.00 91.62 168 GLY A N 1
ATOM 1370 C CA . GLY A 1 168 ? 4.318 3.857 7.041 1.00 91.62 168 GLY A CA 1
ATOM 1371 C C . GLY A 1 168 ? 4.375 4.819 5.856 1.00 91.62 168 GLY A C 1
ATOM 1372 O O . GLY A 1 168 ? 4.379 4.385 4.701 1.00 91.62 168 GLY A O 1
ATOM 1373 N N . PRO A 1 169 ? 4.510 6.135 6.105 1.00 91.38 169 PRO A N 1
ATOM 1374 C CA . PRO A 1 169 ? 4.548 7.122 5.033 1.00 91.38 169 PRO A CA 1
ATOM 1375 C C . PRO A 1 169 ? 5.662 6.866 4.010 1.00 91.38 169 PRO A C 1
ATOM 1377 O O . PRO A 1 169 ? 5.452 7.047 2.818 1.00 91.38 169 PRO A O 1
ATOM 1380 N N . GLU A 1 170 ? 6.837 6.409 4.449 1.00 88.31 170 GLU A N 1
ATOM 1381 C CA . GLU A 1 170 ? 7.947 6.109 3.534 1.00 88.31 170 GLU A CA 1
ATOM 1382 C C . GLU A 1 170 ? 7.670 4.877 2.663 1.00 88.31 170 GLU A C 1
ATOM 1384 O O . GLU A 1 170 ? 8.004 4.892 1.479 1.00 88.31 170 GLU A O 1
ATOM 1389 N N . ASN A 1 171 ? 7.002 3.847 3.198 1.00 89.06 171 ASN A N 1
ATOM 1390 C CA . ASN A 1 171 ? 6.572 2.691 2.407 1.00 89.06 171 ASN A CA 1
ATOM 1391 C C . ASN A 1 171 ? 5.516 3.104 1.374 1.00 89.06 171 ASN A C 1
ATOM 1393 O O . ASN A 1 171 ? 5.619 2.714 0.215 1.00 89.06 171 ASN A O 1
ATOM 1397 N N . VAL A 1 172 ? 4.556 3.953 1.763 1.00 91.31 172 VAL A N 1
ATOM 1398 C CA . VAL A 1 172 ? 3.553 4.519 0.846 1.00 91.31 172 VAL A CA 1
ATOM 1399 C C . VAL A 1 172 ? 4.209 5.329 -0.274 1.00 91.31 172 VAL A C 1
ATOM 1401 O O . VAL A 1 172 ? 3.853 5.176 -1.442 1.00 91.31 172 VAL A O 1
ATOM 1404 N N . LEU A 1 173 ? 5.203 6.162 0.051 1.00 90.31 173 LEU A N 1
ATOM 1405 C CA . LEU A 1 173 ? 5.972 6.887 -0.962 1.00 90.31 173 LEU A CA 1
ATOM 1406 C C . LEU A 1 173 ? 6.739 5.937 -1.880 1.00 90.31 173 LEU A C 1
ATOM 1408 O O . LEU A 1 173 ? 6.760 6.169 -3.084 1.00 90.31 173 LEU A O 1
ATOM 1412 N N . GLY A 1 174 ? 7.337 4.876 -1.335 1.00 87.88 174 GLY A N 1
ATOM 1413 C CA . GLY A 1 174 ? 8.015 3.843 -2.115 1.00 87.88 174 GLY A CA 1
ATOM 1414 C C . GLY A 1 174 ? 7.088 3.164 -3.124 1.00 87.88 174 GLY A C 1
ATOM 1415 O O . GLY A 1 174 ? 7.440 3.084 -4.298 1.00 87.88 174 GLY A O 1
ATOM 1416 N N . MET A 1 175 ? 5.883 2.763 -2.697 1.00 87.56 175 MET A N 1
ATOM 1417 C CA . MET A 1 175 ? 4.864 2.180 -3.585 1.00 87.56 175 MET A CA 1
ATOM 1418 C C . MET A 1 175 ? 4.533 3.112 -4.744 1.00 87.56 175 MET A C 1
ATOM 1420 O O . MET A 1 175 ? 4.637 2.718 -5.900 1.00 87.56 175 MET A O 1
ATOM 1424 N N . LEU A 1 176 ? 4.211 4.372 -4.442 1.00 87.25 176 LEU A N 1
ATOM 1425 C CA . LEU A 1 176 ? 3.837 5.351 -5.463 1.00 87.25 176 LEU A CA 1
ATOM 1426 C C . LEU A 1 176 ? 4.980 5.687 -6.414 1.00 87.25 176 LEU A C 1
ATOM 1428 O O . LEU A 1 176 ? 4.752 5.877 -7.608 1.00 87.25 176 LEU A O 1
ATOM 1432 N N . MET A 1 177 ? 6.205 5.783 -5.896 1.00 87.44 177 MET A N 1
ATOM 1433 C CA . MET A 1 177 ? 7.388 6.005 -6.722 1.00 87.44 177 MET A CA 1
ATOM 1434 C C . MET A 1 177 ? 7.595 4.837 -7.683 1.00 87.44 177 MET A C 1
ATOM 1436 O O . MET A 1 177 ? 7.719 5.071 -8.882 1.00 87.44 177 MET A O 1
ATOM 1440 N N . ASN A 1 178 ? 7.567 3.599 -7.186 1.00 84.62 178 ASN A N 1
ATOM 1441 C CA . ASN A 1 178 ? 7.775 2.423 -8.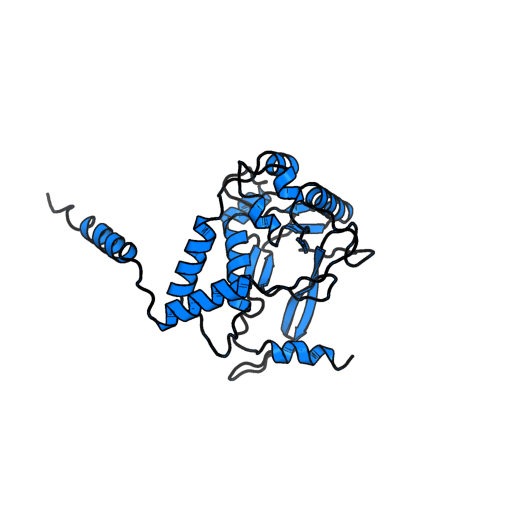024 1.00 84.62 178 ASN A CA 1
ATOM 1442 C C . ASN A 1 178 ? 6.644 2.237 -9.036 1.00 84.62 178 ASN A C 1
ATOM 1444 O O . ASN A 1 178 ? 6.916 1.984 -10.204 1.00 84.62 178 ASN A O 1
ATOM 1448 N N . GLU A 1 179 ? 5.390 2.434 -8.629 1.00 83.88 179 GLU A N 1
ATOM 1449 C CA . GLU A 1 179 ? 4.244 2.418 -9.536 1.00 83.88 179 GLU A CA 1
ATOM 1450 C C . GLU A 1 179 ? 4.414 3.455 -10.655 1.00 83.88 179 GLU A C 1
ATOM 1452 O O . GLU A 1 179 ? 4.351 3.110 -11.833 1.00 83.88 179 GLU A O 1
ATOM 1457 N N . THR A 1 180 ? 4.742 4.702 -10.310 1.00 83.06 180 THR A N 1
ATOM 1458 C CA . THR A 1 180 ? 4.896 5.786 -11.292 1.00 83.06 180 THR A CA 1
ATOM 1459 C C . THR A 1 180 ? 6.074 5.544 -12.242 1.00 83.06 180 THR A C 1
ATOM 1461 O O . THR A 1 180 ? 5.953 5.757 -13.447 1.00 83.06 180 THR A O 1
ATOM 1464 N N . VAL A 1 181 ? 7.216 5.083 -11.725 1.00 81.44 181 VAL A N 1
ATOM 1465 C CA . VAL A 1 181 ? 8.411 4.798 -12.537 1.00 81.44 181 VAL A CA 1
ATOM 1466 C C . VAL A 1 181 ? 8.181 3.590 -13.446 1.00 81.44 181 VAL A C 1
ATOM 1468 O O . VAL A 1 181 ? 8.534 3.639 -14.619 1.00 81.44 181 VAL A O 1
ATOM 1471 N N . SER A 1 182 ? 7.501 2.549 -12.960 1.00 76.75 182 SER A N 1
ATOM 1472 C CA . SER A 1 182 ? 7.172 1.346 -13.740 1.00 76.75 182 SER A CA 1
ATOM 1473 C C . SER A 1 182 ? 6.168 1.574 -14.880 1.00 76.75 182 SER A C 1
ATOM 1475 O O . SER A 1 182 ? 5.896 0.671 -15.673 1.00 76.75 182 SER A O 1
ATOM 1477 N N . MET A 1 183 ? 5.550 2.756 -14.947 1.00 74.94 183 MET A N 1
ATOM 1478 C CA . MET A 1 183 ? 4.723 3.164 -16.083 1.00 74.94 183 MET A CA 1
ATOM 1479 C C . MET A 1 183 ? 5.544 3.729 -17.240 1.00 74.94 183 MET A C 1
ATOM 1481 O O . MET A 1 183 ? 5.011 3.856 -18.343 1.00 74.94 183 MET A O 1
ATOM 1485 N N . GLN A 1 184 ? 6.814 4.070 -17.016 1.00 74.88 184 GLN A N 1
ATOM 1486 C CA . GLN A 1 184 ? 7.700 4.446 -18.104 1.00 74.88 184 GLN A CA 1
ATOM 1487 C C . GLN A 1 184 ? 8.227 3.218 -18.831 1.00 74.88 184 GLN A C 1
ATOM 1489 O O . GLN A 1 184 ? 8.503 2.181 -18.236 1.00 74.88 184 GLN A O 1
ATOM 1494 N N . ASP A 1 185 ? 8.382 3.377 -20.140 1.00 67.88 185 ASP A N 1
ATOM 1495 C CA . ASP A 1 185 ? 9.117 2.441 -20.975 1.00 67.88 185 ASP A CA 1
ATOM 1496 C C . ASP A 1 185 ? 10.608 2.530 -20.610 1.00 67.88 185 ASP A C 1
ATOM 1498 O O . ASP A 1 185 ? 11.338 3.400 -21.100 1.00 67.88 185 ASP A O 1
ATOM 1502 N N . SER A 1 186 ? 11.027 1.672 -19.678 1.00 64.38 186 SER A N 1
ATOM 1503 C CA . SER A 1 186 ? 12.381 1.632 -19.120 1.00 64.38 186 SER A CA 1
ATOM 1504 C C . SER A 1 186 ? 13.447 1.314 -20.168 1.00 64.38 186 SER A C 1
ATOM 1506 O O . SER A 1 186 ? 14.602 1.682 -19.978 1.00 64.38 186 SER A O 1
ATOM 1508 N N . GLU A 1 187 ? 13.079 0.703 -21.299 1.00 59.69 187 GLU A N 1
ATOM 1509 C CA . GLU A 1 187 ? 14.005 0.452 -22.410 1.00 59.69 187 GLU A CA 1
ATOM 1510 C C . GLU A 1 187 ? 14.371 1.732 -23.165 1.00 59.69 187 GLU A C 1
ATOM 1512 O O . GLU A 1 187 ? 15.408 1.806 -23.826 1.00 59.69 187 GLU A O 1
ATOM 1517 N N . ARG A 1 188 ? 13.515 2.756 -23.083 1.00 60.59 188 ARG A N 1
ATOM 1518 C CA . ARG A 1 188 ? 13.673 3.999 -23.844 1.00 60.59 188 ARG A CA 1
ATOM 1519 C C . ARG A 1 188 ? 14.135 5.166 -22.995 1.00 60.59 188 ARG A C 1
ATOM 1521 O O . ARG A 1 188 ? 14.717 6.106 -23.539 1.00 60.59 188 ARG A O 1
ATOM 1528 N N . VAL A 1 189 ? 13.822 5.158 -21.700 1.00 69.56 189 VAL A N 1
ATOM 1529 C CA . VAL A 1 189 ? 14.018 6.324 -20.839 1.00 69.56 189 VAL A CA 1
ATOM 1530 C C . VAL A 1 189 ? 14.453 5.903 -19.439 1.00 69.56 189 VAL A C 1
ATOM 1532 O O . VAL A 1 189 ? 13.651 5.427 -18.642 1.00 69.56 189 VAL A O 1
ATOM 1535 N N . GLU A 1 190 ? 15.718 6.165 -19.114 1.00 76.50 190 GLU A N 1
ATOM 1536 C CA . GLU A 1 190 ? 16.196 6.126 -17.733 1.00 76.50 190 GLU A CA 1
ATOM 1537 C C . GLU A 1 190 ? 15.679 7.360 -16.973 1.00 76.50 190 GLU A C 1
ATOM 1539 O O . GLU A 1 190 ? 15.742 8.498 -17.466 1.00 76.50 190 GLU A O 1
ATOM 1544 N N . VAL A 1 191 ? 15.130 7.139 -15.775 1.00 77.88 191 VAL A N 1
ATOM 1545 C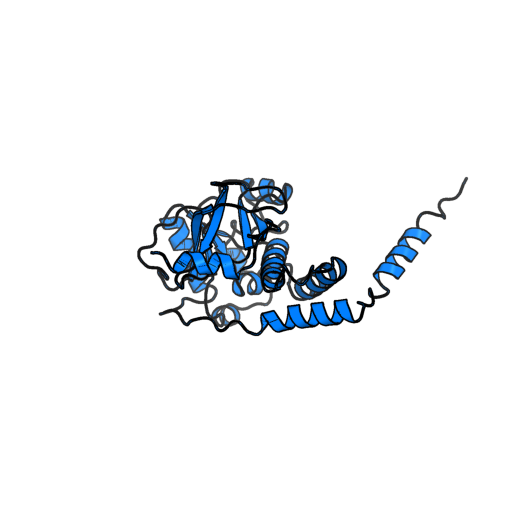 CA . VAL A 1 191 ? 14.684 8.226 -14.898 1.00 77.88 191 VAL A CA 1
ATOM 1546 C C . VAL A 1 191 ? 15.897 8.793 -14.178 1.00 77.88 191 VAL A C 1
ATOM 1548 O O . VAL A 1 191 ? 16.475 8.153 -13.308 1.00 77.88 191 VAL A O 1
ATOM 1551 N N . ASP A 1 192 ? 16.242 10.028 -14.525 1.00 85.06 192 ASP A N 1
ATOM 1552 C CA . ASP A 1 192 ? 17.301 10.789 -13.868 1.00 85.06 192 ASP A CA 1
ATOM 1553 C C . ASP A 1 192 ? 17.050 10.891 -12.346 1.00 85.06 192 ASP A C 1
ATOM 1555 O O . ASP A 1 192 ? 15.934 11.193 -11.904 1.00 85.06 192 ASP A O 1
ATOM 1559 N N . GLU A 1 193 ? 18.085 10.647 -11.537 1.00 84.94 193 GLU A N 1
ATOM 1560 C CA . GLU A 1 193 ? 17.999 10.637 -10.070 1.00 84.94 193 GLU A CA 1
ATOM 1561 C C . GLU A 1 193 ? 17.465 11.968 -9.506 1.00 84.94 193 GLU A C 1
ATOM 1563 O O . GLU A 1 193 ? 16.679 11.978 -8.552 1.00 84.94 193 GLU A O 1
ATOM 1568 N N . GLU A 1 194 ? 17.797 13.105 -10.129 1.00 85.75 194 GLU A N 1
ATOM 1569 C CA . GLU A 1 194 ? 17.262 14.410 -9.732 1.00 85.75 194 GLU A CA 1
ATOM 1570 C C . GLU A 1 194 ? 15.751 14.486 -9.984 1.00 85.75 194 GLU A C 1
ATOM 1572 O O . GLU A 1 194 ? 15.007 15.046 -9.173 1.00 85.75 194 GLU A O 1
ATOM 1577 N N . VAL A 1 195 ? 15.272 13.897 -11.086 1.00 83.25 195 VAL A N 1
ATOM 1578 C CA . VAL A 1 195 ? 13.839 13.817 -11.407 1.00 83.25 195 VAL A CA 1
ATOM 1579 C C . VAL A 1 195 ? 13.121 12.931 -10.394 1.00 83.25 195 VAL A C 1
ATOM 1581 O O . VAL A 1 195 ? 12.078 13.341 -9.875 1.00 83.25 195 VAL A O 1
ATOM 1584 N N . ALA A 1 196 ? 13.687 11.768 -10.061 1.00 85.38 196 ALA A N 1
ATOM 1585 C CA . ALA A 1 196 ? 13.142 10.873 -9.042 1.00 85.38 196 ALA A CA 1
ATOM 1586 C C . ALA A 1 196 ? 13.083 11.553 -7.662 1.00 85.38 196 ALA A C 1
ATOM 1588 O O . ALA A 1 196 ? 12.060 11.484 -6.977 1.00 85.38 196 ALA A O 1
ATOM 1589 N N . SER A 1 197 ? 14.134 12.283 -7.281 1.00 87.00 197 SER A N 1
ATOM 1590 C CA . SER A 1 197 ? 14.198 13.048 -6.031 1.00 87.00 197 SER A CA 1
ATOM 1591 C C . SER A 1 197 ? 13.143 14.160 -5.975 1.00 87.00 197 SER A C 1
ATOM 1593 O O . SER A 1 197 ? 12.412 14.286 -4.986 1.00 87.00 197 SER A O 1
ATOM 1595 N N . VAL A 1 198 ? 12.971 14.926 -7.061 1.00 87.75 198 VAL A N 1
ATOM 1596 C CA . VAL A 1 198 ? 11.927 15.962 -7.153 1.00 87.75 198 VAL A CA 1
ATOM 1597 C C . VAL A 1 198 ? 10.527 15.349 -7.104 1.00 87.75 198 VAL A C 1
ATOM 1599 O O . VAL A 1 198 ? 9.650 15.887 -6.421 1.00 87.75 198 VAL A O 1
ATOM 1602 N N . LEU A 1 199 ? 10.298 14.231 -7.798 1.00 86.88 199 LEU A N 1
ATOM 1603 C CA . LEU A 1 199 ? 9.019 13.520 -7.773 1.00 86.88 199 LEU A CA 1
ATOM 1604 C C . LEU A 1 199 ? 8.698 13.017 -6.360 1.00 86.88 199 LEU A C 1
ATOM 1606 O O . LEU A 1 199 ? 7.616 13.308 -5.841 1.00 86.88 199 LEU A O 1
ATOM 1610 N N . ARG A 1 200 ? 9.666 12.375 -5.695 1.00 90.00 200 ARG A N 1
ATOM 1611 C CA . ARG A 1 200 ? 9.544 11.930 -4.301 1.00 90.00 200 ARG A CA 1
ATOM 1612 C C . ARG A 1 200 ? 9.243 13.098 -3.371 1.00 90.00 200 ARG A C 1
ATOM 1614 O O . ARG A 1 200 ? 8.359 12.985 -2.527 1.00 90.00 200 ARG A O 1
ATOM 1621 N N . GLY A 1 201 ? 9.915 14.235 -3.548 1.00 89.31 201 GLY A N 1
ATOM 1622 C CA . GLY A 1 201 ? 9.649 15.458 -2.791 1.00 89.31 201 GLY A CA 1
ATOM 1623 C C . GLY A 1 201 ? 8.222 15.981 -2.984 1.00 89.31 201 GLY A C 1
ATOM 1624 O O . GLY A 1 201 ? 7.574 16.370 -2.012 1.00 89.31 201 GLY A O 1
ATOM 1625 N N . ARG A 1 202 ? 7.691 15.942 -4.215 1.00 88.88 202 ARG A N 1
ATOM 1626 C CA . ARG A 1 202 ? 6.305 16.348 -4.515 1.00 88.88 202 ARG A CA 1
ATOM 1627 C C . ARG A 1 202 ? 5.272 15.415 -3.896 1.00 88.88 202 ARG A C 1
ATOM 1629 O O . ARG A 1 202 ? 4.278 15.899 -3.358 1.00 88.88 202 ARG A O 1
ATOM 1636 N N . PHE A 1 203 ? 5.494 14.105 -3.951 1.00 88.38 203 PHE A N 1
ATOM 1637 C CA . PHE A 1 203 ? 4.627 13.150 -3.264 1.00 88.38 203 PHE A CA 1
ATOM 1638 C C . PHE A 1 203 ? 4.726 13.342 -1.743 1.00 88.38 203 PHE A C 1
ATOM 1640 O O . PHE A 1 203 ? 3.724 13.612 -1.083 1.00 88.38 203 PHE A O 1
ATOM 1647 N N . GLY A 1 204 ? 5.938 13.352 -1.193 1.00 89.38 204 GLY A N 1
ATOM 1648 C CA . GLY A 1 204 ? 6.176 13.509 0.241 1.00 89.38 204 GLY A CA 1
ATOM 1649 C C . GLY A 1 204 ? 5.610 14.800 0.833 1.00 89.38 204 GLY A C 1
ATOM 1650 O O . GLY A 1 204 ? 5.158 14.794 1.974 1.00 89.38 204 GLY A O 1
ATOM 1651 N N . HIS A 1 205 ? 5.566 15.898 0.071 1.00 88.25 205 HIS A N 1
ATOM 1652 C CA . HIS A 1 205 ? 4.974 17.155 0.537 1.00 88.25 205 HIS A CA 1
ATOM 1653 C C . HIS A 1 205 ? 3.476 17.031 0.868 1.00 88.25 205 HIS A C 1
ATOM 1655 O O . HIS A 1 205 ? 2.987 17.679 1.795 1.00 88.25 205 HIS A O 1
ATOM 1661 N N . ASN A 1 206 ? 2.753 16.187 0.129 1.00 86.50 206 ASN A N 1
ATOM 1662 C CA . ASN A 1 206 ? 1.307 16.022 0.270 1.00 86.50 206 ASN A CA 1
ATOM 1663 C C . ASN A 1 206 ? 0.921 14.906 1.253 1.00 86.50 206 ASN A C 1
ATOM 1665 O O . ASN A 1 206 ? -0.206 14.898 1.754 1.00 86.50 206 ASN A O 1
ATOM 1669 N N . LEU A 1 207 ? 1.838 13.985 1.551 1.00 91.88 207 LEU A N 1
ATOM 1670 C CA . LEU A 1 207 ? 1.615 12.898 2.498 1.00 91.88 207 LEU A CA 1
ATOM 1671 C C . LEU A 1 207 ? 1.854 13.381 3.934 1.00 91.88 207 LEU A C 1
ATOM 1673 O O . LEU A 1 207 ? 2.940 13.858 4.275 1.00 91.88 207 LEU A O 1
ATOM 1677 N N . ARG A 1 208 ? 0.848 13.275 4.815 1.00 93.62 208 ARG A N 1
ATOM 1678 C CA . ARG A 1 208 ? 1.062 13.608 6.234 1.00 93.62 208 ARG A CA 1
ATOM 1679 C C . ARG A 1 208 ? 1.789 12.465 6.937 1.00 93.62 208 ARG A C 1
ATOM 1681 O O . ARG A 1 208 ? 1.879 11.347 6.455 1.00 93.62 208 ARG A O 1
ATOM 1688 N N . LYS A 1 209 ? 2.317 12.766 8.123 1.00 90.94 209 LYS A N 1
ATOM 1689 C CA . LYS A 1 209 ? 3.100 11.823 8.942 1.00 90.94 209 LYS A CA 1
ATOM 1690 C C . LYS A 1 209 ? 2.320 11.252 10.125 1.00 90.94 209 LYS A C 1
ATOM 1692 O O . LYS A 1 209 ? 2.914 10.634 11.003 1.00 90.94 209 LYS A O 1
ATOM 1697 N N . THR A 1 210 ? 1.022 11.532 10.183 1.00 93.06 210 THR A N 1
ATOM 1698 C CA . THR A 1 210 ? 0.147 11.139 11.284 1.00 93.06 210 THR A CA 1
ATOM 1699 C C . THR A 1 210 ? -1.109 10.520 10.698 1.00 93.06 210 THR A C 1
ATOM 1701 O O . THR A 1 210 ? -1.748 11.132 9.842 1.00 93.06 210 THR A O 1
ATOM 1704 N N . ILE A 1 211 ? -1.437 9.319 11.156 1.00 94.50 211 ILE A N 1
ATOM 1705 C CA . ILE A 1 211 ? -2.645 8.600 10.776 1.00 94.50 211 ILE A CA 1
ATOM 1706 C C . ILE A 1 211 ? -3.880 9.198 11.470 1.00 94.50 211 ILE A C 1
ATOM 1708 O O . ILE A 1 211 ? -3.772 9.780 12.556 1.00 94.50 211 ILE A O 1
ATOM 1712 N N . ALA A 1 212 ? -5.050 9.059 10.852 1.00 95.94 212 ALA A N 1
ATOM 1713 C CA . ALA A 1 212 ? -6.329 9.409 11.459 1.00 95.94 212 ALA A CA 1
ATOM 1714 C C . ALA A 1 212 ? -6.541 8.643 12.787 1.00 95.94 212 ALA A C 1
ATOM 1716 O O . ALA A 1 212 ? -6.317 7.428 12.815 1.00 95.94 212 ALA A O 1
ATOM 1717 N N . PRO A 1 213 ? -6.969 9.300 13.886 1.00 95.44 213 PRO A N 1
ATOM 1718 C CA . PRO A 1 213 ? -7.077 8.654 15.199 1.00 95.44 213 PRO A CA 1
ATOM 1719 C C . PRO A 1 213 ? -7.964 7.407 15.213 1.00 95.44 213 PRO A C 1
ATOM 1721 O O . PRO A 1 213 ? -7.553 6.382 15.739 1.00 95.44 213 PRO A O 1
ATOM 1724 N N . PHE A 1 214 ? -9.126 7.450 14.561 1.00 96.19 214 PHE A N 1
ATOM 1725 C CA . PHE A 1 214 ? -10.036 6.304 14.525 1.00 96.19 214 PHE A CA 1
ATOM 1726 C C . PHE A 1 214 ? -9.440 5.100 13.774 1.00 96.19 214 PHE A C 1
ATOM 1728 O O . PHE A 1 214 ? -9.684 3.962 14.157 1.00 96.19 214 PHE A O 1
ATOM 1735 N N . VAL A 1 215 ? -8.599 5.329 12.754 1.00 96.44 215 VAL A N 1
ATOM 1736 C CA . VAL A 1 215 ? -7.856 4.251 12.080 1.00 96.44 215 VAL A CA 1
ATOM 1737 C C . VAL A 1 215 ? -6.784 3.707 13.019 1.00 96.44 215 VAL A C 1
ATOM 1739 O O . VAL A 1 215 ? -6.707 2.504 13.240 1.00 96.44 215 VAL A O 1
ATOM 1742 N N . ARG A 1 216 ? -5.988 4.589 13.636 1.00 94.00 216 ARG A N 1
ATOM 1743 C CA . ARG A 1 216 ? -4.968 4.192 14.619 1.00 94.00 216 ARG A CA 1
ATOM 1744 C C . ARG A 1 216 ? -5.552 3.278 15.690 1.00 94.00 216 ARG A C 1
ATOM 1746 O O . ARG A 1 216 ? -4.949 2.268 16.022 1.00 94.00 216 ARG A O 1
ATOM 1753 N N . ASP A 1 217 ? -6.692 3.658 16.250 1.00 94.25 217 ASP A N 1
ATOM 1754 C CA . ASP A 1 217 ? -7.264 2.985 17.411 1.00 94.25 217 ASP A CA 1
ATOM 1755 C C . ASP A 1 217 ? -7.811 1.595 17.056 1.00 94.25 217 ASP A C 1
ATOM 1757 O O . ASP A 1 217 ? -7.813 0.710 17.906 1.00 94.25 217 ASP A O 1
ATOM 1761 N N . LYS A 1 218 ? -8.206 1.372 15.795 1.00 95.88 218 LYS A N 1
ATOM 1762 C CA . LYS A 1 218 ? -8.653 0.065 15.288 1.00 95.88 218 LYS A CA 1
ATOM 1763 C C . LYS A 1 218 ? -7.506 -0.843 14.856 1.00 95.88 218 LYS A C 1
ATOM 1765 O O . LYS A 1 218 ? -7.584 -2.047 15.063 1.00 95.88 218 LYS A O 1
ATOM 1770 N N . PHE A 1 219 ? -6.458 -0.267 14.271 1.00 94.44 219 PHE A N 1
ATOM 1771 C CA . PHE A 1 219 ? -5.354 -1.024 13.677 1.00 94.44 219 PHE A CA 1
ATOM 1772 C C . PHE A 1 219 ? -4.098 -1.050 14.538 1.00 94.44 219 PHE A C 1
ATOM 1774 O O . PHE A 1 219 ? -3.090 -1.592 14.109 1.00 94.44 219 PHE A O 1
ATOM 1781 N N . LYS A 1 220 ? -4.100 -0.506 15.758 1.00 87.62 220 LYS A N 1
ATOM 1782 C CA . LYS A 1 220 ? -3.009 -0.767 16.703 1.00 87.62 220 LYS A CA 1
ATOM 1783 C C . LYS A 1 220 ? -3.013 -2.266 17.068 1.00 87.62 220 LYS A C 1
ATOM 1785 O O . LYS A 1 220 ? -4.059 -2.768 17.467 1.00 87.62 220 LYS A O 1
ATOM 1790 N N . PRO A 1 221 ? -1.879 -2.982 16.970 1.00 87.06 221 PRO A N 1
ATOM 1791 C CA . PRO A 1 221 ? -0.525 -2.464 16.780 1.00 87.06 221 PRO A CA 1
ATOM 1792 C C . PRO A 1 221 ? 0.063 -2.669 15.357 1.00 87.06 221 PRO A C 1
ATOM 1794 O O . PRO A 1 221 ? 1.267 -2.559 15.154 1.00 87.06 221 PRO A O 1
ATOM 1797 N N . TYR A 1 222 ? -0.777 -2.936 14.361 1.00 90.00 222 TYR A N 1
ATOM 1798 C CA . TYR A 1 222 ? -0.465 -3.196 12.949 1.00 90.00 222 TYR A CA 1
ATOM 1799 C C . TYR A 1 222 ? -0.107 -1.940 12.120 1.00 90.00 222 TYR A C 1
ATOM 1801 O O . TYR A 1 222 ? -0.169 -1.954 10.891 1.00 90.00 222 TYR A O 1
ATOM 1809 N N . VAL A 1 223 ? 0.275 -0.827 12.755 1.00 89.94 223 VAL A N 1
ATOM 1810 C CA . VAL A 1 223 ? 0.704 0.396 12.051 1.00 89.94 223 VAL A CA 1
ATOM 1811 C C . VAL A 1 223 ? 2.224 0.416 11.949 1.00 89.94 223 VAL A C 1
ATOM 1813 O O . VAL A 1 223 ? 2.918 0.544 12.954 1.00 89.94 223 VAL A O 1
ATOM 1816 N N . ILE A 1 224 ? 2.742 0.340 10.726 1.00 85.50 224 ILE A N 1
ATOM 1817 C CA . ILE A 1 224 ? 4.173 0.223 10.452 1.00 85.50 224 ILE A CA 1
ATOM 1818 C C . ILE A 1 224 ? 4.815 1.613 10.362 1.00 85.50 224 ILE A C 1
ATOM 1820 O O . ILE A 1 224 ? 5.090 2.112 9.272 1.00 85.50 224 ILE A O 1
ATOM 1824 N N . ALA A 1 225 ? 5.032 2.296 11.486 1.00 81.25 225 ALA A N 1
ATOM 1825 C CA . ALA A 1 225 ? 5.725 3.584 11.475 1.00 81.25 225 ALA A CA 1
ATOM 1826 C C . ALA A 1 225 ? 6.325 3.961 12.831 1.00 81.25 225 ALA A C 1
ATOM 1828 O O . ALA A 1 225 ? 5.610 3.982 13.830 1.00 81.25 225 ALA A O 1
ATOM 1829 N N . ARG A 1 226 ? 7.561 4.494 12.794 1.00 71.75 226 ARG A N 1
ATOM 1830 C CA . ARG A 1 226 ? 8.411 4.883 13.947 1.00 71.75 226 ARG A CA 1
ATOM 1831 C C . ARG A 1 226 ? 7.735 5.652 15.091 1.00 71.75 226 ARG A C 1
ATOM 1833 O O . ARG A 1 226 ? 8.297 5.753 16.174 1.00 71.75 226 ARG A O 1
ATOM 1840 N N . ARG A 1 227 ? 6.613 6.330 14.830 1.00 72.81 227 ARG A N 1
ATOM 1841 C CA . ARG A 1 227 ? 5.897 7.187 15.796 1.00 72.81 227 ARG A CA 1
ATOM 1842 C C . ARG A 1 227 ? 4.782 6.467 16.553 1.00 72.81 227 ARG A C 1
ATOM 1844 O O . ARG A 1 227 ? 4.198 7.074 17.446 1.00 72.81 227 ARG A O 1
ATOM 1851 N N . TYR A 1 228 ? 4.435 5.252 16.155 1.00 72.75 228 TYR A N 1
ATOM 1852 C CA . TYR A 1 228 ? 3.389 4.465 16.790 1.00 72.75 228 TYR A CA 1
ATOM 1853 C C . TYR A 1 228 ? 4.031 3.335 17.581 1.00 72.75 228 TYR A C 1
ATOM 1855 O O . TYR A 1 228 ? 5.128 2.902 17.250 1.00 72.75 228 TYR A O 1
ATOM 1863 N N . ASP A 1 229 ? 3.376 2.926 18.669 1.00 53.75 229 ASP A N 1
ATOM 1864 C CA . ASP A 1 229 ? 3.858 1.839 19.518 1.00 53.75 229 ASP A CA 1
ATOM 1865 C C . ASP A 1 229 ? 3.916 0.559 18.686 1.00 53.75 229 ASP A C 1
ATOM 1867 O O . ASP A 1 229 ? 2.897 -0.058 18.374 1.00 53.75 229 ASP A O 1
ATOM 1871 N N . GLU A 1 230 ? 5.125 0.209 18.282 1.00 55.41 230 GLU A N 1
ATOM 1872 C CA . GLU A 1 230 ? 5.417 -0.992 17.531 1.00 55.41 230 GLU A CA 1
ATOM 1873 C C . GLU A 1 230 ? 5.523 -2.157 18.532 1.00 55.41 230 GLU A C 1
ATOM 1875 O O . GLU A 1 230 ? 6.265 -2.050 19.517 1.00 55.41 230 GLU A O 1
ATOM 1880 N N . PRO A 1 231 ? 4.826 -3.292 18.323 1.00 57.25 231 PRO A N 1
ATOM 1881 C CA . PRO A 1 231 ? 5.181 -4.544 18.979 1.00 57.25 231 PRO A CA 1
ATOM 1882 C C . PRO A 1 231 ? 6.676 -4.763 18.783 1.00 57.25 231 PRO A C 1
ATOM 1884 O O . PRO A 1 231 ? 7.202 -4.387 17.738 1.00 57.25 231 PRO A O 1
ATOM 1887 N N . ALA A 1 232 ? 7.373 -5.394 19.729 1.00 56.47 232 ALA A N 1
ATOM 1888 C CA . ALA A 1 232 ? 8.821 -5.614 19.617 1.00 56.47 232 ALA A CA 1
ATOM 1889 C C . ALA A 1 232 ? 9.249 -6.190 18.244 1.00 56.47 232 ALA A C 1
ATOM 1891 O O . ALA A 1 232 ? 10.318 -5.853 17.740 1.00 56.47 232 ALA A O 1
ATOM 1892 N N . ILE A 1 233 ? 8.369 -6.979 17.613 1.00 53.66 233 ILE A N 1
ATOM 1893 C CA . ILE A 1 233 ? 8.500 -7.511 16.250 1.00 53.66 233 ILE A CA 1
ATOM 1894 C C . ILE A 1 233 ? 8.485 -6.403 15.182 1.00 53.66 233 ILE A C 1
ATOM 1896 O O . ILE A 1 233 ? 9.386 -6.363 14.355 1.00 53.66 233 ILE A O 1
ATOM 1900 N N . VAL A 1 234 ? 7.531 -5.464 15.216 1.00 54.56 234 VAL A N 1
ATOM 1901 C CA . VAL A 1 234 ? 7.480 -4.314 14.287 1.00 54.56 234 VAL A CA 1
ATOM 1902 C C . VAL A 1 234 ? 8.597 -3.307 14.601 1.00 54.56 234 VAL A C 1
ATOM 1904 O O . VAL A 1 234 ? 9.114 -2.666 13.694 1.00 54.56 234 VAL A O 1
ATOM 1907 N N . LYS A 1 235 ? 9.056 -3.243 15.856 1.00 55.19 235 LYS A N 1
ATOM 1908 C CA . LYS A 1 235 ? 10.160 -2.376 16.277 1.00 55.19 235 LYS A CA 1
ATOM 1909 C C . LYS A 1 235 ? 11.503 -2.828 15.728 1.00 55.19 235 LYS A C 1
ATOM 1911 O O . LYS A 1 235 ? 12.189 -2.050 15.073 1.00 55.19 235 LYS A O 1
ATOM 1916 N N . ALA A 1 236 ? 11.838 -4.108 15.891 1.00 53.97 236 ALA A N 1
ATOM 1917 C CA . ALA A 1 236 ? 13.041 -4.701 15.297 1.00 53.97 236 ALA A CA 1
ATOM 1918 C C . ALA A 1 236 ? 13.065 -4.553 13.765 1.00 53.97 236 ALA A C 1
ATOM 1920 O O . ALA A 1 236 ? 14.112 -4.444 13.130 1.00 53.97 236 ALA A O 1
ATOM 1921 N N . ALA A 1 237 ? 11.881 -4.540 13.184 1.00 51.28 237 ALA A N 1
ATOM 1922 C CA . ALA A 1 237 ? 11.628 -4.482 11.773 1.00 51.28 237 ALA A CA 1
ATOM 1923 C C . ALA A 1 237 ? 11.725 -3.060 11.181 1.00 51.28 237 ALA A C 1
ATOM 1925 O O . ALA A 1 237 ? 12.316 -2.876 10.113 1.00 51.28 237 ALA A O 1
ATOM 1926 N N . VAL A 1 238 ? 11.215 -2.045 11.887 1.00 52.09 238 VAL A N 1
ATOM 1927 C CA . VAL A 1 238 ? 11.337 -0.627 11.517 1.00 52.09 238 VAL A CA 1
ATOM 1928 C C . VAL A 1 238 ? 12.741 -0.103 11.816 1.00 52.09 238 VAL A C 1
ATOM 1930 O O . VAL A 1 238 ? 13.262 0.710 11.054 1.00 52.09 238 VAL A O 1
ATOM 1933 N N . GLU A 1 239 ? 13.391 -0.582 12.880 1.00 53.59 239 GLU A N 1
ATOM 1934 C CA . GLU A 1 239 ? 14.773 -0.218 13.227 1.00 53.59 239 GLU A CA 1
ATOM 1935 C C . GLU A 1 239 ? 15.795 -0.714 12.197 1.00 53.59 239 GLU A C 1
ATOM 1937 O O . GLU A 1 239 ? 16.833 -0.081 12.007 1.00 53.59 239 GLU A O 1
ATOM 1942 N N . ARG A 1 240 ? 15.496 -1.815 11.502 1.00 49.03 240 ARG A N 1
ATOM 1943 C CA . ARG A 1 240 ? 16.358 -2.384 10.457 1.00 49.03 240 ARG A CA 1
ATOM 1944 C C . ARG A 1 240 ? 16.011 -1.913 9.040 1.00 49.03 240 ARG A C 1
ATOM 1946 O O . ARG A 1 240 ? 16.677 -2.347 8.106 1.00 49.03 240 ARG A O 1
ATOM 1953 N N . ASP A 1 241 ? 14.991 -1.064 8.861 1.00 50.44 241 ASP A N 1
ATOM 1954 C CA . ASP A 1 241 ? 14.414 -0.734 7.542 1.00 50.44 241 ASP A CA 1
ATOM 1955 C C . ASP A 1 241 ? 13.975 -2.001 6.754 1.00 50.44 241 ASP A C 1
ATOM 1957 O O . ASP A 1 241 ? 13.955 -2.002 5.528 1.00 50.44 241 ASP A O 1
ATOM 1961 N N . GLN A 1 242 ? 13.625 -3.102 7.440 1.00 49.59 242 GLN A N 1
ATOM 1962 C CA . GLN A 1 242 ? 13.539 -4.464 6.871 1.00 49.59 242 GLN A CA 1
ATOM 1963 C C . GLN A 1 242 ? 12.122 -5.027 6.680 1.00 49.59 242 GLN A C 1
ATOM 1965 O O . GLN A 1 242 ? 11.975 -6.208 6.385 1.00 49.59 242 GLN A O 1
ATOM 1970 N N . ILE A 1 243 ? 11.061 -4.237 6.849 1.00 52.62 243 ILE A N 1
ATOM 1971 C CA . ILE A 1 243 ? 9.690 -4.795 6.889 1.00 52.62 243 ILE A CA 1
ATOM 1972 C C . ILE A 1 243 ? 9.236 -5.257 5.526 1.00 52.62 243 ILE A C 1
ATOM 1974 O O . ILE A 1 243 ? 8.887 -6.415 5.320 1.00 52.62 243 ILE A O 1
ATOM 1978 N N . VAL A 1 244 ? 9.284 -4.316 4.601 1.00 49.56 244 VAL A N 1
ATOM 1979 C CA . VAL A 1 244 ? 8.849 -4.473 3.234 1.00 49.56 244 VAL A CA 1
ATOM 1980 C C . VAL A 1 244 ? 9.745 -3.558 2.416 1.00 49.56 244 VAL A C 1
ATOM 1982 O O . VAL A 1 244 ? 9.578 -2.334 2.442 1.00 49.56 244 VAL A O 1
ATOM 1985 N N . TYR A 1 245 ? 10.713 -4.140 1.711 1.00 52.09 245 TYR A N 1
ATOM 1986 C CA . TYR A 1 245 ? 11.400 -3.398 0.661 1.00 52.09 245 TYR A CA 1
ATOM 1987 C C . TYR A 1 245 ? 10.517 -3.399 -0.565 1.00 52.09 245 TYR A C 1
ATOM 1989 O O . TYR A 1 245 ? 10.150 -4.457 -1.072 1.00 52.09 245 TYR A O 1
ATOM 1997 N N . MET A 1 246 ? 10.202 -2.200 -1.029 1.00 53.09 246 MET A N 1
ATOM 1998 C CA . MET A 1 246 ? 9.563 -2.009 -2.314 1.00 53.09 246 MET A CA 1
ATOM 1999 C C . MET A 1 246 ? 10.666 -2.061 -3.365 1.00 53.09 246 MET A C 1
ATOM 2001 O O . MET A 1 246 ? 11.320 -1.052 -3.627 1.00 53.09 246 MET A O 1
ATOM 2005 N N . THR A 1 247 ? 10.909 -3.235 -3.930 1.00 44.47 247 THR A N 1
ATOM 2006 C CA . THR A 1 247 ? 11.746 -3.344 -5.125 1.00 44.47 247 THR A CA 1
ATOM 2007 C C . THR A 1 247 ? 10.841 -3.137 -6.333 1.00 44.47 247 THR A C 1
ATOM 2009 O O . THR A 1 247 ? 9.685 -3.563 -6.308 1.00 44.47 247 THR A O 1
ATOM 2012 N N . PRO A 1 248 ? 11.292 -2.513 -7.425 1.00 47.31 248 PRO A N 1
ATOM 2013 C CA . PRO A 1 248 ? 10.631 -2.741 -8.703 1.00 47.31 248 PRO A CA 1
ATOM 2014 C C . PRO A 1 248 ? 10.509 -4.264 -8.899 1.00 47.31 248 PRO A C 1
ATOM 2016 O O . PRO A 1 248 ? 11.450 -4.990 -8.573 1.00 47.31 248 PRO A O 1
ATOM 2019 N N . VAL A 1 249 ? 9.388 -4.783 -9.429 1.00 45.56 249 VAL A N 1
ATOM 2020 C CA . VAL A 1 249 ? 9.349 -6.212 -9.855 1.00 45.56 249 VAL A CA 1
ATOM 2021 C C . VAL A 1 249 ? 10.475 -6.485 -10.866 1.00 45.56 249 VAL A C 1
ATOM 2023 O O . VAL A 1 249 ? 10.935 -7.608 -11.038 1.00 45.56 249 VAL A O 1
ATOM 2026 N N . ILE A 1 250 ? 10.956 -5.410 -11.489 1.00 42.09 250 ILE A N 1
ATOM 2027 C CA . ILE A 1 250 ? 11.902 -5.363 -12.583 1.00 42.09 250 ILE A CA 1
ATOM 2028 C C . ILE A 1 250 ? 13.133 -4.549 -12.133 1.00 42.09 250 ILE A C 1
ATOM 2030 O O . ILE A 1 250 ? 13.453 -3.504 -12.680 1.00 42.09 250 ILE A O 1
ATOM 2034 N N . GLU A 1 251 ? 13.841 -5.023 -11.104 1.00 37.88 251 GLU A N 1
ATOM 2035 C CA . GLU A 1 251 ? 15.308 -4.858 -11.041 1.00 37.88 251 GLU A CA 1
ATOM 2036 C C . GLU A 1 251 ? 16.015 -5.964 -11.857 1.00 37.88 251 GLU A C 1
ATOM 2038 O O . GLU A 1 251 ? 17.209 -6.207 -11.729 1.00 37.88 251 GLU A O 1
ATOM 2043 N N . CYS A 1 252 ? 15.288 -6.621 -12.766 1.00 34.09 252 CYS A N 1
ATOM 2044 C CA . CYS A 1 252 ? 15.874 -7.075 -14.017 1.00 34.09 252 CYS A CA 1
ATOM 2045 C C . CYS A 1 252 ? 15.868 -5.877 -14.962 1.00 34.09 252 CYS A C 1
ATOM 2047 O O . CYS A 1 252 ? 14.852 -5.593 -15.578 1.00 34.09 252 CYS A O 1
ATOM 2049 N N . THR A 1 253 ? 17.000 -5.222 -15.173 1.00 34.56 253 THR A N 1
ATOM 2050 C CA . THR A 1 253 ? 17.252 -4.264 -16.272 1.00 34.56 253 THR A CA 1
ATOM 2051 C C . THR A 1 253 ? 17.029 -4.847 -17.690 1.00 34.56 253 THR A C 1
ATOM 2053 O O . THR A 1 253 ? 17.471 -4.258 -18.668 1.00 34.56 253 THR A O 1
ATOM 2056 N N . MET A 1 254 ? 16.380 -6.016 -17.772 1.00 34.97 254 MET A N 1
ATOM 2057 C CA . MET A 1 254 ? 16.240 -7.019 -18.824 1.00 34.97 254 MET A CA 1
ATOM 2058 C C . MET A 1 254 ? 15.192 -6.876 -19.937 1.00 34.97 254 MET A C 1
ATOM 2060 O O . MET A 1 254 ? 15.407 -7.406 -21.020 1.00 34.97 254 MET A O 1
ATOM 2064 N N . PHE A 1 255 ? 14.002 -6.334 -19.648 1.00 42.81 255 PHE A N 1
ATOM 2065 C CA . PHE A 1 255 ? 12.814 -6.749 -20.414 1.00 42.81 255 PHE A CA 1
ATOM 2066 C C . PHE A 1 255 ? 11.742 -5.685 -20.630 1.00 42.81 255 PHE A C 1
ATOM 2068 O O . PHE A 1 255 ? 11.315 -5.001 -19.695 1.00 42.81 255 PHE A O 1
ATOM 2075 N N . SER A 1 256 ? 11.217 -5.671 -21.856 1.00 37.78 256 SER A N 1
ATOM 2076 C CA . SER A 1 256 ? 10.000 -4.973 -22.245 1.00 37.78 256 SER A CA 1
ATOM 2077 C C . SER A 1 256 ? 8.764 -5.605 -21.590 1.00 37.78 256 SER A C 1
ATOM 2079 O O . SER A 1 256 ? 8.572 -6.822 -21.552 1.00 37.78 256 SER A O 1
ATOM 2081 N N . PHE A 1 257 ? 7.834 -4.759 -21.146 1.00 39.19 257 PHE A N 1
ATOM 2082 C CA . PHE A 1 257 ? 6.511 -5.172 -20.652 1.00 39.19 257 PHE A CA 1
ATOM 2083 C C . PHE A 1 257 ? 5.683 -5.935 -21.720 1.00 39.19 257 PHE A C 1
ATOM 2085 O O . PHE A 1 257 ? 4.716 -6.631 -21.392 1.00 39.19 257 PHE A O 1
ATOM 2092 N N . ALA A 1 258 ? 6.064 -5.814 -23.000 1.00 37.16 258 ALA A N 1
ATOM 2093 C CA . ALA A 1 258 ? 5.437 -6.483 -24.138 1.00 37.16 258 ALA A CA 1
ATOM 2094 C C . ALA A 1 258 ? 5.749 -7.991 -24.197 1.00 37.16 258 ALA A C 1
ATOM 2096 O O . ALA A 1 258 ? 4.919 -8.769 -24.670 1.00 37.16 258 ALA A O 1
ATOM 2097 N N . GLU A 1 259 ? 6.894 -8.431 -23.669 1.00 36.91 259 GLU A N 1
ATOM 2098 C CA . GLU A 1 259 ? 7.274 -9.851 -23.665 1.00 36.91 259 GLU A CA 1
ATOM 2099 C C . GLU A 1 259 ? 6.598 -10.629 -22.527 1.00 36.91 259 GLU A C 1
ATOM 2101 O O . GLU A 1 259 ? 6.127 -11.748 -22.742 1.00 36.91 259 GLU A O 1
ATOM 2106 N N . CYS A 1 260 ? 6.382 -10.010 -21.359 1.00 37.84 260 CYS A N 1
ATOM 2107 C CA . CYS A 1 260 ? 5.595 -10.626 -20.279 1.00 37.84 260 CYS A CA 1
ATOM 2108 C C . CYS A 1 260 ? 4.116 -10.837 -20.655 1.00 37.84 260 CYS A C 1
ATOM 2110 O O . CYS A 1 260 ? 3.468 -11.751 -20.147 1.00 37.84 260 CYS A O 1
ATOM 2112 N N . THR A 1 261 ? 3.559 -10.034 -21.568 1.00 37.66 261 THR A N 1
ATOM 2113 C CA . THR A 1 261 ? 2.180 -10.234 -22.052 1.00 37.66 261 THR A CA 1
ATOM 2114 C C . THR A 1 261 ? 2.069 -11.335 -23.112 1.00 37.66 261 THR A C 1
ATOM 2116 O O . THR A 1 261 ? 0.991 -11.918 -23.266 1.00 37.66 261 THR A O 1
ATOM 2119 N N . ALA A 1 262 ? 3.161 -11.686 -23.801 1.00 35.84 262 ALA A N 1
ATOM 2120 C CA . ALA A 1 262 ? 3.176 -12.754 -24.804 1.00 35.84 262 ALA A CA 1
ATOM 2121 C C . ALA A 1 262 ? 3.037 -14.163 -24.188 1.00 35.84 262 ALA A C 1
ATOM 2123 O O . ALA A 1 262 ? 2.473 -15.056 -24.823 1.00 35.84 262 ALA A O 1
ATOM 2124 N N . LEU A 1 263 ? 3.422 -14.343 -22.919 1.00 38.34 263 LEU A N 1
ATOM 2125 C CA . LEU A 1 263 ? 3.266 -15.602 -22.174 1.00 38.34 263 LEU A CA 1
ATOM 2126 C C . LEU A 1 263 ? 1.800 -16.021 -21.936 1.00 38.34 263 LEU A C 1
ATOM 2128 O O . LEU A 1 263 ? 1.540 -17.178 -21.613 1.00 38.34 263 LEU A O 1
ATOM 2132 N N . ARG A 1 264 ? 0.816 -15.134 -22.158 1.00 39.41 264 ARG A N 1
ATOM 2133 C CA . ARG A 1 264 ? -0.619 -15.462 -22.031 1.00 39.41 264 ARG A CA 1
ATOM 2134 C C . ARG A 1 264 ? -1.254 -16.113 -23.263 1.00 39.41 264 ARG A C 1
ATOM 2136 O O . ARG A 1 264 ? -2.410 -16.509 -23.178 1.00 39.41 264 ARG A O 1
ATOM 2143 N N . ARG A 1 265 ? -0.563 -16.218 -24.406 1.00 34.28 265 ARG A N 1
ATOM 2144 C CA . ARG A 1 265 ? -1.170 -16.744 -25.653 1.00 34.28 265 ARG A CA 1
ATOM 2145 C C . ARG A 1 265 ? -0.949 -18.240 -25.911 1.00 34.28 265 ARG A C 1
ATOM 2147 O O . ARG A 1 265 ? -1.406 -18.735 -26.936 1.00 34.28 265 ARG A O 1
ATOM 2154 N N . HIS A 1 266 ? -0.307 -18.964 -24.994 1.00 31.47 266 HIS A N 1
ATOM 2155 C CA . HIS A 1 266 ? -0.046 -20.404 -25.131 1.00 31.47 266 HIS A CA 1
ATOM 2156 C C . HIS A 1 266 ? -0.475 -21.229 -23.906 1.00 31.47 266 HIS A C 1
ATOM 2158 O O . HIS A 1 266 ? 0.263 -22.105 -23.455 1.00 31.47 266 HIS A O 1
ATOM 2164 N N . ARG A 1 267 ? -1.675 -20.965 -23.381 1.00 34.88 267 ARG A N 1
ATOM 2165 C CA . ARG A 1 267 ? -2.438 -21.912 -22.556 1.00 34.88 267 ARG A CA 1
ATOM 2166 C C . ARG A 1 267 ? -3.911 -21.846 -22.917 1.00 34.88 267 ARG A C 1
ATOM 2168 O O . ARG A 1 267 ? -4.394 -20.711 -23.118 1.00 34.88 267 ARG A O 1
#

pLDDT: mean 75.8, std 20.84, range [29.36, 98.12]

Foldseek 3Di:
DDDPPPPVVVVVVVVVVVVPPPPQDPVLVVVLVLLVVLVVDDPDDDDPPAQWFPRQQVVQFVLQQVQFWEKEWADPLLQQQQDQPDDRVNRRPGRHTEIETPDDRDDPAQCPPRHWYFYKDWDFDWFDDPPDIRGRDIAIWTATRVRDTQQWAKDAQDDDTTGYAREFPVVRLLSSLSRSVSSDFLVVDDNDPSSSVVSSVVSSVPGHRHGHPVSCVVCPPRYQDPVHDHDVVSVVCNVVVRGIDTGRSPPVSTDDPVVVVVVVPPD

Sequence (267 aa):
MLSFGHYQIHTQAQRQMLRQTTRLRHIQKRQLRQLLELRQYLVEPSFPNPVRGLEGMLVADTTLKERDAAGLLIGGLSWAVWNPKRTEGELAAHKDVDVLVLDDLPLAEKFERGVDWWLPYSEAVTVHGRYTIMENVRLRYWQNGNGVILRYGIKQGFDLPPGLYIPGPENVLGMLMNETVSMQDSERVEVDEEVASVLRGRFGHNLRKTIAPFVRDKFKPYVIARRYDEPAIVKAAVERDQIVYMTPVIECTMFSFAECTALRRHR

Radius of gyration: 20.98 Å; chains: 1; bounding box: 64×52×46 Å